Protein AF-X0SSR4-F1 (afdb_monomer)

Nearest PDB structures (foldseek):
  7zhm-assembly2_D  TM=4.277E-01  e=1.498E-01  Salmonella enterica subsp. enterica serovar Typhimurium
  8qs0-assembly2_CCC  TM=2.033E-01  e=1.974E-01  Lemna aequinoctialis
  8qrt-assembly2_DDD  TM=1.942E-01  e=5.631E-01  Lemna aequinoctialis
  8qs0-assembly2_DDD  TM=2.093E-01  e=1.219E+00  Lemna aequinoctialis

Mean predicted aligned error: 10.84 Å

Organism: NCBI:txid412755

Foldseek 3Di:
DWPLVLVVLLVVFPVNVVVCVVQVVKFWQKKKWKDFPPDDPTWIKTKIWRQVQQDDPDPPPPPPDDPPDDDDDDDDDDDDDDDDDDDDPPPPPPPVPPPPPPQRRGTWMWMFISPPRTDIDTDDDPDSDDGDHDDSDFGDDPVLVVVQVVVVCVVVVHPWAWRMKMWMFHADPNFTKTFIWTQTPPQKIWTWIAGRVVRHTPDIDIDHPVVVVVVVPPPPDDD

Radius of gyration: 29.35 Å; Cα contacts (8 Å, |Δi|>4): 327; chains: 1; bounding box: 80×71×47 Å

Structure (mmCIF, N/CA/C/O backbone):
data_AF-X0SSR4-F1
#
_entry.id   AF-X0SSR4-F1
#
loop_
_atom_site.group_PDB
_atom_site.id
_atom_site.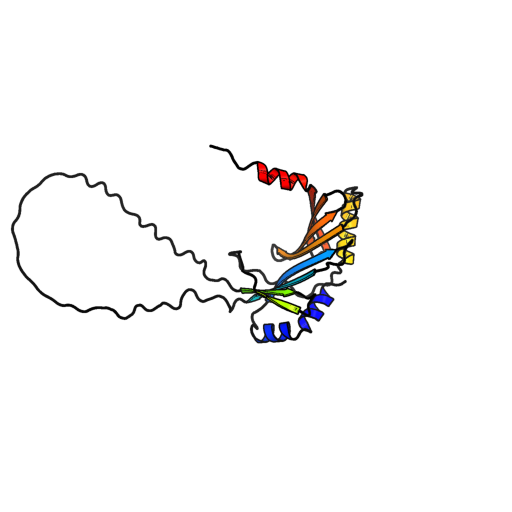type_symbol
_atom_site.label_atom_id
_atom_site.label_alt_id
_atom_site.label_comp_id
_atom_site.label_asym_id
_atom_site.label_entity_id
_atom_site.label_seq_id
_atom_site.pdbx_PDB_ins_code
_atom_site.Cartn_x
_atom_site.Cartn_y
_atom_site.Cartn_z
_atom_site.occupancy
_atom_site.B_iso_or_equiv
_atom_site.auth_seq_id
_atom_site.auth_comp_id
_atom_site.auth_asym_id
_atom_site.auth_atom_id
_atom_site.pdbx_PDB_model_num
ATOM 1 N N . MET A 1 1 ? -10.612 -9.485 -3.017 1.00 85.62 1 MET A N 1
ATOM 2 C CA . MET A 1 1 ? -9.784 -9.397 -4.226 1.00 85.62 1 MET A CA 1
ATOM 3 C C . MET A 1 1 ? -8.335 -9.565 -3.797 1.00 85.62 1 MET A C 1
ATOM 5 O O . MET A 1 1 ? -7.956 -9.024 -2.765 1.00 85.62 1 MET A O 1
ATOM 9 N N . ASN A 1 2 ? -7.546 -10.332 -4.550 1.00 91.81 2 ASN A N 1
ATOM 10 C CA . ASN A 1 2 ? -6.142 -10.620 -4.229 1.00 91.81 2 ASN A CA 1
ATOM 11 C C . ASN A 1 2 ? -5.218 -9.565 -4.870 1.00 91.81 2 ASN A C 1
ATOM 13 O O . ASN A 1 2 ? -5.493 -9.118 -5.984 1.00 91.81 2 ASN A O 1
ATOM 17 N N . LEU A 1 3 ? -4.139 -9.170 -4.188 1.00 92.12 3 LEU A N 1
ATOM 18 C CA . LEU A 1 3 ? -3.114 -8.265 -4.720 1.00 92.12 3 LEU A CA 1
ATOM 19 C C . LEU A 1 3 ? -2.482 -8.791 -6.024 1.00 92.12 3 LEU A C 1
ATOM 21 O O . LEU A 1 3 ? -2.284 -8.025 -6.969 1.00 92.12 3 LEU A O 1
ATOM 25 N N . GLN A 1 4 ? -2.262 -10.104 -6.110 1.00 93.25 4 GLN A N 1
ATOM 26 C CA . GLN A 1 4 ? -1.709 -10.789 -7.279 1.00 93.25 4 GLN A CA 1
ATOM 27 C C . GLN A 1 4 ? -2.510 -10.507 -8.560 1.00 93.25 4 GLN A C 1
ATOM 29 O O . GLN A 1 4 ? -1.937 -10.238 -9.614 1.00 93.25 4 GLN A O 1
ATOM 34 N N . PHE A 1 5 ? -3.842 -10.471 -8.461 1.00 94.12 5 PHE A N 1
ATOM 35 C CA . PHE A 1 5 ? -4.722 -10.175 -9.595 1.00 94.12 5 PHE A CA 1
ATOM 36 C C . PHE A 1 5 ? -4.451 -8.786 -10.198 1.00 94.12 5 PHE A C 1
ATOM 38 O O . PHE A 1 5 ? -4.501 -8.600 -11.415 1.00 94.12 5 PHE A O 1
ATOM 45 N N . TYR A 1 6 ? -4.144 -7.794 -9.360 1.00 94.75 6 TYR A N 1
ATOM 46 C CA . TYR A 1 6 ? -3.859 -6.438 -9.824 1.00 94.75 6 TYR A CA 1
ATOM 47 C C . TYR A 1 6 ? -2.492 -6.330 -10.496 1.00 94.75 6 TYR A C 1
ATOM 49 O O . TYR A 1 6 ? -2.374 -5.643 -11.511 1.00 94.75 6 TYR A O 1
ATOM 57 N N . LEU A 1 7 ? -1.490 -7.047 -9.982 1.00 94.62 7 LEU A N 1
ATOM 58 C CA . LEU A 1 7 ? -0.182 -7.155 -10.628 1.00 94.62 7 LEU A CA 1
ATOM 59 C C . LEU A 1 7 ? -0.308 -7.833 -11.997 1.00 94.62 7 LEU A C 1
ATOM 61 O O . LEU A 1 7 ? 0.228 -7.334 -12.982 1.00 94.62 7 LEU A O 1
ATOM 65 N N . GLU A 1 8 ? -1.087 -8.908 -12.106 1.00 94.88 8 GLU A N 1
ATOM 66 C CA . GLU A 1 8 ? -1.360 -9.560 -13.392 1.00 94.88 8 GLU A CA 1
ATOM 67 C C . GLU A 1 8 ? -2.053 -8.615 -14.379 1.00 94.88 8 GLU A C 1
ATOM 69 O O . GLU A 1 8 ? -1.639 -8.513 -15.537 1.00 94.88 8 GLU A O 1
ATOM 74 N N . LYS A 1 9 ? -3.057 -7.856 -13.919 1.00 95.44 9 LYS A N 1
ATOM 75 C CA . LYS A 1 9 ? -3.734 -6.836 -14.733 1.00 95.44 9 LYS A CA 1
ATOM 76 C C . LYS A 1 9 ? -2.762 -5.750 -15.213 1.00 95.44 9 LYS A C 1
ATOM 78 O O . LYS A 1 9 ? -2.824 -5.351 -16.377 1.00 95.44 9 LYS A O 1
ATOM 83 N N . LEU A 1 10 ? -1.857 -5.296 -14.343 1.00 96.38 10 LEU A N 1
ATOM 84 C CA . LEU A 1 10 ? -0.803 -4.336 -14.672 1.00 96.38 10 LEU A CA 1
ATOM 85 C C . LEU A 1 10 ? 0.132 -4.900 -15.752 1.00 96.38 10 LEU A C 1
ATOM 87 O O . LEU A 1 10 ? 0.301 -4.278 -16.803 1.00 96.38 10 LEU A O 1
ATOM 91 N N . HIS A 1 11 ? 0.662 -6.108 -15.540 1.00 96.00 11 HIS A N 1
ATOM 92 C CA . HIS A 1 11 ? 1.556 -6.803 -16.471 1.00 96.00 11 HIS A CA 1
ATOM 93 C C . HIS A 1 11 ? 0.902 -7.126 -17.819 1.00 96.00 11 HIS A C 1
ATOM 95 O O . HIS A 1 11 ? 1.588 -7.168 -18.841 1.00 96.00 11 HIS A O 1
ATOM 101 N N . ALA A 1 12 ? -0.414 -7.338 -17.851 1.00 97.12 12 ALA A N 1
ATOM 102 C CA . ALA A 1 12 ? -1.153 -7.571 -19.084 1.00 97.12 12 ALA A CA 1
ATOM 103 C C . ALA A 1 12 ? -1.268 -6.308 -19.956 1.00 97.12 12 ALA A C 1
ATOM 105 O O . ALA A 1 12 ? -1.346 -6.431 -21.184 1.00 97.12 12 ALA A O 1
ATOM 106 N N . SER A 1 13 ? -1.242 -5.116 -19.350 1.00 97.50 13 SER A N 1
ATOM 107 C CA . SER A 1 13 ? -1.465 -3.847 -20.046 1.00 97.50 13 SER A CA 1
ATOM 108 C C . SER A 1 13 ? -0.340 -3.483 -21.026 1.00 97.50 13 SER A C 1
ATOM 110 O O . SER A 1 13 ? 0.847 -3.676 -20.758 1.00 97.50 13 SER A O 1
ATOM 112 N N . GLU A 1 14 ? -0.707 -2.923 -22.180 1.00 97.12 14 GLU A N 1
ATOM 113 C CA . GLU A 1 14 ? 0.261 -2.482 -23.195 1.00 97.12 14 GLU A CA 1
ATOM 114 C C . GLU A 1 14 ? 1.103 -1.297 -22.710 1.00 97.12 14 GLU A C 1
ATOM 116 O O . GLU A 1 14 ? 2.316 -1.278 -22.917 1.00 97.12 14 GLU A O 1
ATOM 121 N N . ASN A 1 15 ? 0.485 -0.351 -21.993 1.00 97.06 15 ASN A N 1
ATOM 122 C CA . ASN A 1 15 ? 1.171 0.809 -21.419 1.00 97.06 15 ASN A CA 1
ATOM 123 C C . ASN A 1 15 ? 2.324 0.393 -20.503 1.00 97.06 15 ASN A C 1
ATOM 125 O O . ASN A 1 15 ? 3.423 0.941 -20.602 1.00 97.06 15 ASN A O 1
ATOM 129 N N . PHE A 1 16 ? 2.090 -0.590 -19.631 1.00 97.62 16 PHE A N 1
ATOM 130 C CA . PHE A 1 16 ? 3.115 -1.076 -18.718 1.00 97.62 16 PHE A CA 1
ATOM 131 C C . PHE A 1 16 ? 4.196 -1.890 -19.438 1.00 97.62 16 PHE A C 1
ATOM 133 O O . PHE A 1 16 ? 5.383 -1.696 -19.182 1.00 97.62 16 PHE A O 1
ATOM 140 N N . LYS A 1 17 ? 3.819 -2.747 -20.396 1.00 98.06 17 LYS A N 1
ATOM 141 C CA . LYS A 1 17 ? 4.786 -3.487 -21.229 1.00 98.06 17 LYS A CA 1
ATOM 142 C C . LYS A 1 17 ? 5.740 -2.545 -21.966 1.00 98.06 17 LYS A C 1
ATOM 144 O O . LYS A 1 17 ? 6.949 -2.773 -21.957 1.00 98.06 17 LYS A O 1
ATOM 149 N N . ASN A 1 18 ? 5.208 -1.482 -22.568 1.00 97.88 18 ASN A N 1
ATOM 150 C CA . ASN A 1 18 ? 6.013 -0.462 -23.241 1.00 97.88 18 ASN A CA 1
ATOM 151 C C . ASN A 1 18 ? 6.918 0.270 -22.245 1.00 97.88 18 ASN A C 1
ATOM 153 O O . ASN A 1 18 ? 8.108 0.417 -22.502 1.00 97.88 18 ASN A O 1
ATOM 157 N N . PHE A 1 19 ? 6.388 0.636 -21.075 1.00 97.69 19 PHE A N 1
ATOM 158 C CA . PHE A 1 19 ? 7.163 1.289 -20.022 1.00 97.69 19 PHE A CA 1
ATOM 159 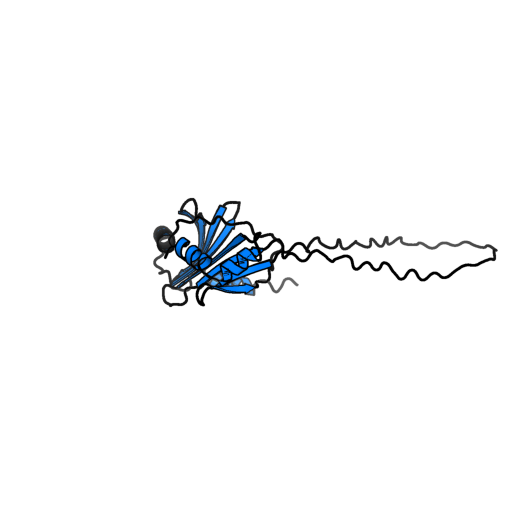C C . PHE A 1 19 ? 8.360 0.456 -19.544 1.00 97.69 19 PHE A C 1
ATOM 161 O O . PHE A 1 19 ? 9.465 0.988 -19.484 1.00 97.69 19 PHE A O 1
ATOM 168 N N . ILE A 1 20 ? 8.172 -0.835 -19.249 1.00 97.88 20 ILE A N 1
ATOM 169 C CA . ILE A 1 20 ? 9.265 -1.722 -18.813 1.00 97.88 20 ILE A CA 1
ATOM 170 C C . ILE A 1 20 ? 10.278 -1.962 -19.939 1.00 97.88 20 ILE A C 1
ATOM 172 O O . ILE A 1 20 ? 11.474 -2.061 -19.682 1.00 97.88 20 ILE A O 1
ATOM 176 N N . LYS A 1 21 ? 9.830 -2.015 -21.200 1.00 98.12 21 LYS A N 1
ATOM 177 C CA . LYS A 1 21 ? 10.732 -2.104 -22.358 1.00 98.12 21 LYS A CA 1
ATOM 178 C C . LYS A 1 21 ? 11.605 -0.852 -22.505 1.00 98.12 21 LYS A C 1
ATOM 180 O O . LYS A 1 21 ? 12.769 -0.971 -22.875 1.00 98.12 21 LYS A O 1
ATOM 185 N N . GLU A 1 22 ? 11.040 0.325 -22.245 1.00 97.81 22 GLU A N 1
ATOM 186 C CA . GLU A 1 22 ? 11.749 1.612 -22.276 1.00 97.81 22 GLU A CA 1
ATOM 187 C C . GLU A 1 22 ? 12.663 1.812 -21.058 1.00 97.81 22 GLU A C 1
ATOM 189 O O . GLU A 1 22 ? 13.707 2.444 -21.184 1.00 97.81 22 GLU A O 1
ATOM 194 N N . ASN A 1 23 ? 12.291 1.263 -19.899 1.00 97.31 23 ASN A N 1
ATOM 195 C CA . ASN A 1 23 ? 12.965 1.471 -18.616 1.00 97.31 23 ASN A CA 1
ATOM 196 C C . ASN A 1 23 ? 13.245 0.110 -17.946 1.00 97.31 23 ASN A C 1
ATOM 198 O O . ASN A 1 23 ? 12.560 -0.262 -16.991 1.00 97.31 23 ASN A O 1
ATOM 202 N N . PRO A 1 24 ? 14.217 -0.676 -18.446 1.00 97.31 24 PRO A N 1
ATOM 203 C CA . PRO A 1 24 ? 14.469 -2.035 -17.957 1.00 97.31 24 PRO A CA 1
ATOM 204 C C . PRO A 1 24 ? 15.024 -2.085 -16.526 1.00 97.31 24 PRO A C 1
ATOM 206 O O . PRO A 1 24 ? 14.991 -3.137 -15.892 1.00 97.31 24 PRO A O 1
ATOM 209 N N . ASP A 1 25 ? 15.544 -0.968 -16.019 1.00 96.50 25 ASP A N 1
ATOM 210 C CA . ASP A 1 25 ? 16.009 -0.803 -14.642 1.00 96.50 25 ASP A CA 1
ATOM 211 C C . ASP A 1 25 ? 14.898 -0.351 -13.677 1.00 96.50 25 ASP A C 1
ATOM 213 O O . ASP A 1 25 ? 15.149 -0.220 -12.477 1.00 96.50 25 ASP A O 1
ATOM 217 N N . ALA A 1 26 ? 13.676 -0.135 -14.178 1.00 97.25 26 ALA A N 1
ATOM 218 C CA . ALA A 1 26 ? 12.534 0.227 -13.355 1.00 97.25 26 ALA A CA 1
ATOM 219 C C . ALA A 1 26 ? 12.152 -0.902 -12.389 1.00 97.25 26 ALA A C 1
ATOM 221 O O . ALA A 1 26 ? 12.141 -2.084 -12.749 1.00 97.25 26 ALA A O 1
ATOM 222 N N . TYR A 1 27 ? 11.765 -0.546 -11.165 1.00 97.06 27 TYR A N 1
ATOM 223 C CA . TYR A 1 27 ? 11.276 -1.514 -10.185 1.00 97.06 27 TYR A CA 1
ATOM 224 C C . TYR A 1 27 ? 10.107 -0.976 -9.365 1.00 97.06 27 TYR A C 1
ATOM 226 O O . TYR A 1 27 ? 9.995 0.226 -9.132 1.00 97.06 27 TYR A O 1
ATOM 234 N N . LEU A 1 28 ? 9.240 -1.893 -8.924 1.00 97.44 28 LEU A N 1
ATOM 235 C CA . LEU A 1 28 ? 8.121 -1.585 -8.039 1.00 97.44 28 LEU A CA 1
ATOM 236 C C . LEU A 1 28 ? 8.665 -1.119 -6.685 1.00 97.44 28 LEU A C 1
ATOM 238 O O . LEU A 1 28 ? 9.415 -1.852 -6.035 1.00 97.44 28 LEU A O 1
ATOM 242 N N . CYS A 1 29 ? 8.295 0.089 -6.276 1.00 96.44 29 CYS A N 1
ATOM 243 C CA . CYS A 1 29 ? 8.751 0.685 -5.022 1.00 96.44 29 CYS A CA 1
ATOM 244 C C . CYS A 1 29 ? 7.616 1.016 -4.055 1.00 96.44 29 CYS A C 1
ATOM 246 O O . CYS A 1 29 ? 7.876 1.274 -2.884 1.00 96.44 29 CYS A O 1
ATOM 248 N N . SER A 1 30 ? 6.370 1.043 -4.530 1.00 96.56 30 SER A N 1
ATOM 249 C CA . SER A 1 30 ? 5.212 1.400 -3.718 1.00 96.56 30 SER A CA 1
ATOM 250 C C . SER A 1 30 ? 3.917 0.912 -4.372 1.00 96.56 30 SER A C 1
ATOM 252 O O . SER A 1 30 ? 3.835 0.746 -5.591 1.00 96.56 30 SER A O 1
ATOM 254 N N . GLY A 1 31 ? 2.891 0.669 -3.561 1.00 96.81 31 GLY A N 1
ATOM 255 C CA . GLY A 1 31 ? 1.522 0.472 -4.031 1.00 96.81 31 GLY A CA 1
ATOM 256 C C . GLY A 1 31 ? 0.532 1.188 -3.123 1.00 96.81 31 GLY A C 1
ATOM 257 O O . GLY A 1 31 ? 0.750 1.275 -1.917 1.00 96.81 31 GLY A O 1
ATOM 258 N N . PHE A 1 32 ? -0.567 1.692 -3.674 1.00 97.31 32 PHE A N 1
ATOM 259 C CA . PHE A 1 32 ? -1.617 2.364 -2.914 1.00 97.31 32 PHE A CA 1
ATOM 260 C C . PHE A 1 32 ? -2.991 1.815 -3.280 1.00 97.31 32 PHE A C 1
ATOM 262 O O . PHE A 1 32 ? -3.352 1.726 -4.454 1.00 97.31 32 PHE A O 1
ATOM 269 N N . PHE A 1 33 ? -3.774 1.469 -2.263 1.00 97.25 33 PHE A N 1
ATOM 270 C CA . PHE A 1 33 ? -5.072 0.828 -2.410 1.00 97.25 33 PHE A CA 1
ATOM 271 C C . PHE A 1 33 ? -6.113 1.568 -1.581 1.00 97.25 33 PHE A C 1
ATOM 273 O O . PHE A 1 33 ? -5.931 1.796 -0.387 1.00 97.25 33 PHE A O 1
ATOM 280 N N . VAL A 1 34 ? -7.232 1.905 -2.209 1.00 97.44 34 VAL A N 1
ATOM 281 C CA . VAL A 1 34 ? -8.432 2.403 -1.539 1.00 97.44 34 VAL A CA 1
ATOM 282 C C . VAL A 1 34 ? -9.499 1.335 -1.667 1.00 97.44 34 VAL A C 1
ATOM 284 O O . VAL A 1 34 ? -9.873 0.965 -2.779 1.00 97.44 34 VAL A O 1
ATOM 287 N N . ILE A 1 35 ? -9.980 0.856 -0.526 1.00 96.75 35 ILE A N 1
ATOM 288 C CA . ILE A 1 35 ? -11.068 -0.111 -0.418 1.00 96.75 35 ILE A CA 1
ATOM 289 C C . ILE A 1 35 ? -12.224 0.610 0.266 1.00 96.75 35 ILE A C 1
ATOM 291 O O . ILE A 1 35 ? -12.178 0.895 1.465 1.00 96.75 35 ILE A O 1
ATOM 295 N N . ASP A 1 36 ? -13.243 0.950 -0.510 1.00 96.81 36 ASP A N 1
ATOM 296 C CA . ASP A 1 36 ? -14.454 1.597 -0.027 1.00 96.81 36 ASP A CA 1
ATOM 297 C C . ASP A 1 36 ? -15.528 0.538 0.252 1.00 96.81 36 ASP A C 1
ATOM 299 O O . ASP A 1 36 ? -15.890 -0.233 -0.639 1.00 96.81 36 ASP A O 1
ATOM 303 N N . LYS A 1 37 ? -16.013 0.461 1.497 1.00 95.44 37 LYS A N 1
ATOM 304 C CA . LYS A 1 37 ? -17.040 -0.515 1.899 1.00 95.44 37 LYS A CA 1
ATOM 305 C C . LYS A 1 37 ? -18.454 0.024 1.715 1.00 95.44 37 LYS A C 1
ATOM 307 O O . LYS A 1 37 ? -19.386 -0.767 1.590 1.00 95.44 37 LYS A O 1
ATOM 312 N N . GLU A 1 38 ? -18.619 1.343 1.717 1.00 93.62 38 GLU A N 1
ATOM 313 C CA . GLU A 1 38 ? -19.923 2.002 1.578 1.00 93.62 38 GLU A CA 1
ATOM 314 C C . GLU A 1 38 ? -20.137 2.554 0.158 1.00 93.62 38 GLU A C 1
ATOM 316 O O . GLU A 1 38 ? -21.274 2.653 -0.306 1.00 93.62 38 GLU A O 1
ATOM 321 N N . GLY A 1 39 ? -19.050 2.890 -0.541 1.00 93.69 39 GLY A N 1
ATOM 322 C CA . GLY A 1 39 ? -19.049 3.433 -1.897 1.00 93.69 39 GLY A CA 1
ATOM 323 C C . GLY A 1 39 ? -18.640 2.438 -2.988 1.00 93.69 39 GLY A C 1
ATOM 324 O O . GLY A 1 39 ? -18.633 1.222 -2.812 1.00 93.69 39 GLY A O 1
ATOM 325 N N . LYS A 1 40 ? -18.305 2.985 -4.163 1.00 92.00 40 LYS A N 1
ATOM 326 C CA . LYS A 1 40 ? -17.768 2.240 -5.319 1.00 92.00 40 LYS A CA 1
ATOM 327 C C . LYS A 1 40 ? -16.403 2.769 -5.775 1.00 92.00 40 LYS A C 1
ATOM 329 O O . LYS A 1 40 ? -15.925 2.399 -6.843 1.00 92.00 40 LYS A O 1
ATOM 334 N N . ASP A 1 41 ? -15.768 3.598 -4.951 1.00 94.25 41 ASP A N 1
ATOM 335 C CA . ASP A 1 41 ? -14.563 4.353 -5.299 1.00 94.25 41 ASP A CA 1
ATOM 336 C C . ASP A 1 41 ? -13.288 3.588 -4.923 1.00 94.25 41 ASP A C 1
ATOM 338 O O . ASP A 1 41 ? -12.390 4.118 -4.261 1.00 94.25 41 ASP A O 1
ATOM 342 N N . ASN A 1 42 ? -13.219 2.317 -5.323 1.00 95.38 42 ASN A N 1
ATOM 343 C CA . ASN A 1 42 ? -12.017 1.517 -5.126 1.00 95.38 42 ASN A CA 1
ATOM 344 C C . ASN A 1 42 ? -10.919 2.017 -6.059 1.00 95.38 42 ASN A C 1
ATOM 346 O O . ASN A 1 42 ? -11.150 2.131 -7.263 1.00 95.38 42 ASN A O 1
ATOM 350 N N . LYS A 1 43 ? -9.729 2.266 -5.509 1.00 96.31 43 LYS A N 1
ATOM 351 C CA . LYS A 1 43 ? -8.572 2.726 -6.285 1.00 96.31 43 LYS A CA 1
ATOM 352 C C . LYS A 1 43 ? -7.346 1.852 -6.069 1.00 96.31 43 LYS A C 1
ATOM 354 O O . LYS A 1 43 ? -7.171 1.335 -4.967 1.00 96.31 43 LYS A O 1
ATOM 359 N N . GLN A 1 44 ? -6.538 1.643 -7.101 1.00 96.88 44 GLN A N 1
ATOM 360 C CA . GLN A 1 44 ? -5.315 0.843 -7.076 1.00 96.88 44 GLN A CA 1
ATOM 361 C C . GLN A 1 44 ? -4.242 1.505 -7.935 1.00 96.88 44 GLN A C 1
ATOM 363 O O . GLN A 1 44 ? -4.376 1.611 -9.157 1.00 96.88 44 GLN A O 1
ATOM 368 N N . HIS A 1 45 ? -3.179 1.945 -7.277 1.00 97.38 45 HIS A N 1
ATOM 369 C CA . HIS A 1 45 ? -2.037 2.588 -7.900 1.00 97.38 45 HIS A CA 1
ATOM 370 C C . HIS A 1 45 ? -0.774 1.773 -7.601 1.00 97.38 45 HIS A C 1
ATOM 372 O O . HIS A 1 45 ? -0.594 1.305 -6.476 1.00 97.38 45 HIS A O 1
ATOM 378 N N . PHE A 1 46 ? 0.102 1.622 -8.590 1.00 97.56 46 PHE A N 1
ATOM 379 C CA . PHE A 1 46 ? 1.428 1.026 -8.413 1.00 97.56 46 PHE A CA 1
ATOM 380 C C . PHE A 1 46 ? 2.500 2.004 -8.860 1.00 97.56 46 PHE A C 1
ATOM 382 O O . PHE A 1 46 ? 2.447 2.493 -9.989 1.00 97.56 46 PHE A O 1
ATOM 389 N N . ASP A 1 47 ? 3.482 2.241 -8.000 1.00 97.56 47 ASP A N 1
ATOM 390 C CA . ASP A 1 47 ? 4.543 3.204 -8.243 1.00 97.56 47 ASP A CA 1
ATOM 391 C C . ASP A 1 47 ? 5.853 2.485 -8.566 1.00 97.56 47 ASP A C 1
ATOM 393 O O . ASP A 1 47 ? 6.283 1.558 -7.871 1.00 97.56 47 ASP A O 1
ATOM 397 N N . PHE A 1 48 ? 6.491 2.931 -9.642 1.00 97.38 48 PHE A N 1
ATOM 398 C CA . PHE A 1 48 ? 7.748 2.404 -10.144 1.00 97.38 48 PHE A CA 1
ATOM 399 C C . PHE A 1 48 ? 8.812 3.483 -10.101 1.00 97.38 48 PHE A C 1
ATOM 401 O O . PHE A 1 48 ? 8.632 4.573 -10.647 1.00 97.38 48 PHE A O 1
ATOM 408 N N . TRP A 1 49 ? 9.943 3.150 -9.494 1.00 96.31 49 TRP A N 1
ATOM 409 C CA . TRP A 1 49 ? 11.132 3.985 -9.510 1.00 96.31 49 TRP A CA 1
ATOM 410 C C . TRP A 1 49 ? 11.988 3.653 -10.727 1.00 96.31 49 TRP A C 1
ATOM 412 O O . TRP A 1 49 ? 12.236 2.478 -11.000 1.00 96.31 49 TRP A O 1
ATOM 422 N N . VAL A 1 50 ? 12.461 4.682 -11.431 1.00 96.19 50 VAL A N 1
ATOM 423 C CA . VAL A 1 50 ? 13.381 4.559 -12.568 1.00 96.19 50 VAL A CA 1
ATOM 424 C C . VAL A 1 50 ? 14.697 5.267 -12.232 1.00 96.19 50 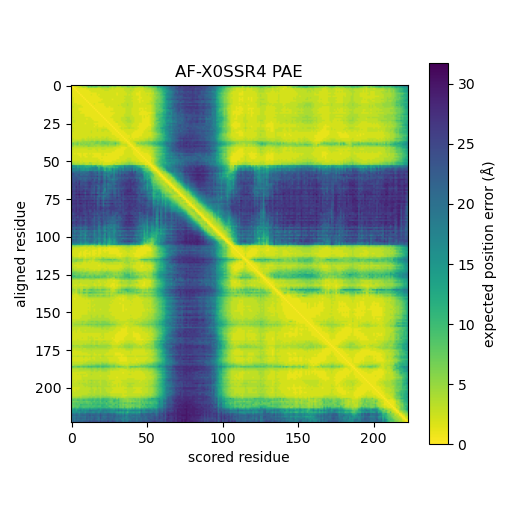VAL A C 1
ATOM 426 O O . VAL A 1 50 ? 14.772 6.498 -12.344 1.00 96.19 50 VAL A O 1
ATOM 429 N N . PRO A 1 51 ? 15.738 4.517 -11.819 1.00 93.81 51 PRO A N 1
ATOM 430 C CA . PRO A 1 51 ? 17.045 5.079 -11.486 1.00 93.81 51 PRO A CA 1
ATOM 431 C C . PRO A 1 51 ? 17.699 5.831 -12.650 1.00 93.81 51 PRO A C 1
ATOM 433 O O . PRO A 1 51 ? 18.242 6.915 -12.450 1.00 93.81 51 PRO A O 1
ATOM 436 N N . SER A 1 52 ? 17.626 5.287 -13.868 1.00 91.94 52 SER A N 1
ATOM 437 C CA . SER A 1 52 ? 18.290 5.819 -15.067 1.00 91.94 52 SER A CA 1
ATOM 438 C C . SER A 1 52 ? 17.793 7.192 -15.516 1.00 91.94 52 SER A C 1
ATOM 440 O O . SER A 1 52 ? 18.531 7.925 -16.172 1.00 91.94 52 SER A O 1
ATOM 442 N N . LEU A 1 53 ? 16.570 7.570 -15.139 1.00 90.00 53 LEU A N 1
ATOM 443 C CA . LEU A 1 53 ? 15.997 8.880 -15.450 1.00 90.00 53 LEU A CA 1
ATOM 444 C C . LEU A 1 53 ? 16.417 9.971 -14.462 1.00 90.00 53 LEU A C 1
ATOM 446 O O . LEU A 1 53 ? 15.892 11.087 -14.531 1.00 90.00 53 LEU A O 1
ATOM 450 N N . SER A 1 54 ? 17.373 9.681 -13.573 1.00 80.94 54 SER A N 1
ATOM 451 C CA . SER A 1 54 ? 18.048 10.729 -12.823 1.00 80.94 54 SER A CA 1
ATOM 452 C C . SER A 1 54 ? 18.784 11.633 -13.801 1.00 80.94 54 SER A C 1
ATOM 454 O O . SER A 1 54 ? 19.703 11.183 -14.490 1.00 80.94 54 SER A O 1
ATOM 456 N N . ASN A 1 55 ? 18.381 12.902 -13.875 1.00 64.88 55 ASN A N 1
ATOM 457 C CA . ASN A 1 55 ? 19.144 13.886 -14.630 1.00 64.88 55 ASN A CA 1
ATOM 458 C C . ASN A 1 55 ? 20.587 13.846 -14.103 1.00 64.88 55 ASN A C 1
ATOM 460 O O . ASN A 1 55 ? 20.768 13.994 -12.892 1.00 64.88 55 ASN A O 1
ATOM 464 N N . PRO A 1 56 ? 21.609 13.623 -14.951 1.00 56.59 56 PRO A N 1
ATOM 465 C CA . PRO A 1 56 ? 22.973 13.784 -14.490 1.00 56.59 56 PRO A CA 1
ATOM 466 C C . PRO A 1 56 ? 23.113 15.225 -13.978 1.00 56.59 56 PRO A C 1
ATOM 468 O O . PRO A 1 56 ? 22.654 16.141 -14.673 1.00 56.59 56 PRO A O 1
ATOM 471 N N . PRO A 1 57 ? 23.702 15.440 -12.786 1.00 52.50 57 PRO A N 1
ATOM 472 C CA . PRO A 1 57 ? 23.979 16.778 -12.283 1.00 52.50 57 PRO A CA 1
ATOM 473 C C . PRO A 1 57 ? 24.829 17.471 -13.334 1.00 52.50 57 PRO A C 1
ATOM 475 O O . PRO A 1 57 ? 25.955 17.044 -13.561 1.00 52.50 57 PRO A O 1
ATOM 478 N N . ASN A 1 58 ? 24.231 18.428 -14.045 1.00 53.84 58 ASN A N 1
ATOM 479 C CA . ASN A 1 58 ? 24.804 19.229 -15.120 1.00 53.84 58 ASN A CA 1
ATOM 480 C C . ASN A 1 58 ? 26.007 18.593 -15.836 1.00 53.84 58 ASN A C 1
ATOM 482 O O . ASN A 1 58 ? 27.141 18.656 -15.356 1.00 53.84 58 ASN A O 1
ATOM 486 N N . SER A 1 59 ? 25.790 18.134 -17.075 1.00 48.53 59 SER A N 1
ATOM 487 C CA . SER A 1 59 ? 26.802 18.298 -18.121 1.00 48.53 59 SER A CA 1
ATOM 488 C C . SER A 1 59 ? 27.474 19.645 -17.886 1.00 48.53 59 SER A C 1
ATOM 490 O O . SER A 1 59 ? 26.811 20.681 -18.000 1.00 48.53 59 SER A O 1
ATOM 492 N N . VAL A 1 60 ? 28.727 19.615 -17.433 1.00 53.00 60 VAL A N 1
ATOM 493 C CA . VAL A 1 60 ? 29.524 20.807 -17.193 1.00 53.00 60 VAL A CA 1
ATOM 494 C C . VAL A 1 60 ? 29.353 21.634 -18.453 1.00 53.00 60 VAL A C 1
ATOM 496 O O . VAL A 1 60 ? 29.786 21.219 -19.528 1.00 53.00 60 VAL A O 1
ATOM 499 N N . ILE A 1 61 ? 28.639 22.758 -18.349 1.00 54.78 61 ILE A N 1
ATOM 500 C CA . ILE A 1 61 ? 28.735 23.808 -19.347 1.00 54.78 61 ILE A CA 1
ATOM 501 C C . ILE A 1 61 ? 30.195 24.202 -19.236 1.00 54.78 61 ILE A C 1
ATOM 503 O O . ILE A 1 61 ? 30.578 24.976 -18.356 1.00 54.78 61 ILE A O 1
ATOM 507 N N . GLU A 1 62 ? 31.029 23.568 -20.053 1.00 49.62 62 GLU A N 1
ATOM 508 C CA . GLU A 1 62 ? 32.393 23.970 -20.267 1.00 49.62 62 GLU A CA 1
ATOM 509 C C . GLU A 1 62 ? 32.303 25.414 -20.756 1.00 49.62 62 GLU A C 1
ATOM 511 O O . GLU A 1 62 ? 32.126 25.707 -21.935 1.00 49.62 62 GLU A O 1
ATOM 516 N N . LYS A 1 63 ? 32.426 26.360 -19.825 1.00 53.56 63 LYS A N 1
ATOM 517 C CA . LYS A 1 63 ? 32.820 27.735 -20.119 1.00 53.56 63 LYS A CA 1
ATOM 518 C C . LYS A 1 63 ? 34.302 27.728 -20.521 1.00 53.56 63 LYS A C 1
ATOM 520 O O . LYS A 1 63 ? 35.103 28.477 -19.970 1.00 53.56 63 LYS A O 1
ATOM 525 N N . SER A 1 64 ? 34.684 26.859 -21.456 1.00 57.31 64 SER A N 1
ATOM 526 C CA . SER A 1 64 ? 36.045 26.669 -21.949 1.00 57.31 64 SER A CA 1
ATOM 527 C C . SER A 1 64 ? 36.321 27.512 -23.195 1.00 57.31 64 SER A C 1
ATOM 529 O O . SER A 1 64 ? 37.088 27.105 -24.050 1.00 57.31 64 SER A O 1
ATOM 531 N N . SER A 1 65 ? 35.784 28.731 -23.310 1.00 53.91 65 SER A N 1
ATOM 532 C CA . SER A 1 65 ? 36.358 29.714 -24.243 1.00 53.91 65 SER A CA 1
ATOM 533 C C . SER A 1 65 ? 35.848 31.130 -23.991 1.00 53.91 65 SER A C 1
ATOM 535 O O . SER A 1 65 ? 34.896 31.566 -24.623 1.00 53.91 65 SER A O 1
ATOM 537 N N . LEU A 1 66 ? 36.501 31.867 -23.093 1.00 51.56 66 LEU A N 1
ATOM 538 C CA . LEU A 1 66 ? 36.669 33.326 -23.205 1.00 51.56 66 LEU A CA 1
ATOM 539 C C . LEU A 1 66 ? 37.854 33.760 -22.325 1.00 51.56 66 LEU A C 1
ATOM 541 O O . LEU A 1 66 ? 37.765 34.642 -21.477 1.00 51.56 66 LEU A O 1
ATOM 545 N N . ILE A 1 67 ? 39.010 33.127 -22.550 1.00 54.25 67 ILE A N 1
ATOM 546 C CA . ILE A 1 67 ? 40.298 33.741 -22.213 1.00 54.25 67 ILE A CA 1
ATOM 547 C C . ILE A 1 67 ? 40.551 34.797 -23.291 1.00 54.25 67 ILE A C 1
ATOM 549 O O . ILE A 1 67 ? 41.143 34.528 -24.338 1.00 54.25 67 ILE A O 1
ATOM 553 N N . SER A 1 68 ? 40.053 36.005 -23.040 1.00 55.97 68 SER A N 1
ATOM 554 C CA . SER A 1 68 ? 40.497 37.209 -23.734 1.00 55.97 68 SER A CA 1
ATOM 555 C C . SER A 1 68 ? 41.951 37.474 -23.342 1.00 55.97 68 SER A C 1
ATOM 557 O O . SER A 1 68 ? 42.248 37.949 -22.247 1.00 55.97 68 SER A O 1
ATOM 559 N N . LYS A 1 69 ? 42.863 37.146 -24.255 1.00 60.03 69 LYS A N 1
ATOM 560 C CA . LYS A 1 69 ? 44.257 37.591 -24.243 1.00 60.03 69 LYS A CA 1
ATOM 561 C C . LYS A 1 69 ? 44.288 39.115 -24.426 1.00 60.03 69 LYS A C 1
ATOM 563 O O . LYS A 1 69 ? 43.837 39.579 -25.459 1.00 60.03 69 LYS A O 1
ATOM 568 N N . ASN A 1 70 ? 44.857 39.852 -23.473 1.00 50.94 70 ASN A N 1
ATOM 569 C CA . ASN A 1 70 ? 45.486 41.171 -23.667 1.00 50.94 70 ASN A CA 1
ATOM 570 C C . ASN A 1 70 ? 46.515 41.336 -22.528 1.00 50.94 70 ASN A C 1
ATOM 572 O O . ASN A 1 70 ? 46.142 41.417 -21.365 1.00 50.94 70 ASN A O 1
ATOM 576 N N . SER A 1 71 ? 47.795 41.007 -22.731 1.00 52.91 71 SER A N 1
ATOM 577 C CA . SER A 1 71 ? 48.867 41.825 -23.336 1.00 52.91 71 SER A CA 1
ATOM 578 C C . SER A 1 71 ? 49.403 42.945 -22.416 1.00 52.91 71 SER A C 1
ATOM 580 O O . SER A 1 71 ? 48.793 44.001 -22.316 1.00 52.91 71 SER A O 1
ATOM 582 N N . ARG A 1 72 ? 50.548 42.660 -21.756 1.00 45.00 72 ARG A N 1
ATOM 583 C CA . ARG A 1 72 ? 51.811 43.452 -21.608 1.00 45.00 72 ARG A CA 1
ATOM 584 C C . ARG A 1 72 ? 51.735 44.973 -21.905 1.00 45.00 72 ARG A C 1
ATOM 586 O O . ARG A 1 72 ? 51.170 45.329 -22.925 1.00 45.00 72 ARG A O 1
ATOM 593 N N . CYS A 1 73 ? 52.392 45.930 -21.224 1.00 43.84 73 CYS A N 1
ATOM 594 C CA . CYS A 1 73 ? 53.671 46.030 -20.467 1.00 43.84 73 CYS A CA 1
ATOM 595 C C . CYS A 1 73 ? 53.777 47.507 -19.879 1.00 43.84 73 CYS A C 1
ATOM 597 O O . CYS A 1 73 ? 52.743 48.165 -19.871 1.00 43.84 73 CYS A O 1
ATOM 599 N N . PRO A 1 74 ? 54.923 48.117 -19.453 1.00 60.78 74 PRO A N 1
ATOM 600 C CA . PRO A 1 74 ? 55.546 48.044 -18.114 1.00 60.78 74 PRO A CA 1
ATOM 601 C C . PRO A 1 74 ? 56.050 49.418 -17.513 1.00 60.78 74 PRO A C 1
ATOM 603 O O . PRO A 1 74 ? 55.920 50.462 -18.138 1.00 60.78 74 PRO A O 1
ATOM 606 N N . ILE A 1 75 ? 56.733 49.364 -16.347 1.00 46.09 75 ILE A N 1
ATOM 607 C CA . ILE A 1 75 ? 57.724 50.323 -15.749 1.00 46.09 75 ILE A CA 1
ATOM 608 C C . ILE A 1 75 ? 57.223 51.618 -15.052 1.00 46.09 75 ILE A C 1
ATOM 610 O O . ILE A 1 75 ? 56.794 52.554 -15.711 1.00 46.09 75 ILE A O 1
ATOM 614 N N . ALA A 1 76 ? 57.454 51.728 -13.727 1.00 37.59 76 ALA A N 1
ATOM 615 C CA . ALA A 1 76 ? 58.415 52.661 -13.084 1.00 37.59 76 ALA A CA 1
ATOM 616 C C . ALA A 1 76 ? 58.300 52.652 -11.534 1.00 37.59 76 ALA A C 1
ATOM 618 O O . ALA A 1 76 ? 57.220 52.784 -10.969 1.00 37.59 76 ALA A O 1
ATOM 619 N N . SER A 1 77 ? 59.441 52.499 -10.858 1.00 47.69 77 SER A N 1
ATOM 620 C CA . SER A 1 77 ? 59.706 52.628 -9.406 1.00 47.69 77 SER A CA 1
ATOM 621 C C . SER A 1 77 ? 60.103 54.078 -9.022 1.00 47.69 77 SER A C 1
ATOM 623 O O . SER A 1 77 ? 60.295 54.878 -9.934 1.00 47.69 77 SER A O 1
ATOM 625 N N . PRO A 1 78 ? 60.541 54.399 -7.781 1.00 66.88 78 PRO A N 1
ATOM 626 C CA . PRO A 1 78 ? 59.965 54.214 -6.435 1.00 66.88 78 PRO A CA 1
ATOM 627 C C . PRO A 1 78 ? 59.974 55.543 -5.620 1.00 66.88 78 PRO A C 1
ATOM 629 O O . PRO A 1 78 ? 60.640 56.497 -6.009 1.00 66.88 78 PRO A O 1
ATOM 632 N N . THR A 1 79 ? 59.343 55.610 -4.438 1.00 42.75 79 THR A N 1
ATOM 633 C CA . THR A 1 79 ? 59.904 56.283 -3.229 1.00 42.75 79 THR A CA 1
ATOM 634 C C . THR A 1 79 ? 59.025 56.074 -1.977 1.00 42.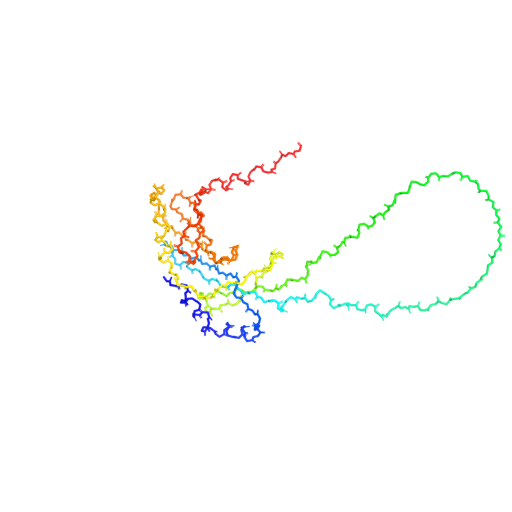75 79 THR A C 1
ATOM 636 O O . THR A 1 79 ? 57.842 55.768 -2.114 1.00 42.75 79 THR A O 1
ATOM 639 N N . PRO A 1 80 ? 59.602 56.189 -0.759 1.00 64.94 80 PRO A N 1
ATOM 640 C CA . PRO A 1 80 ? 59.030 55.709 0.502 1.00 64.94 80 PRO A CA 1
ATOM 641 C C . PRO A 1 80 ? 58.429 56.837 1.357 1.00 64.94 80 PRO A C 1
ATOM 643 O O . PRO A 1 80 ? 58.839 57.989 1.201 1.00 64.94 80 PRO A O 1
ATOM 646 N N . LYS A 1 81 ? 57.563 56.489 2.326 1.00 40.38 81 LYS A N 1
ATOM 647 C CA . LYS A 1 81 ? 57.546 57.030 3.708 1.00 40.38 81 LYS A CA 1
ATOM 648 C C . LYS A 1 81 ? 56.330 56.561 4.525 1.00 40.38 81 LYS A C 1
ATOM 650 O O . LYS A 1 81 ? 55.213 56.608 4.033 1.00 40.38 81 LYS A O 1
ATOM 655 N N . ASN A 1 82 ? 56.627 56.269 5.797 1.00 39.72 82 ASN A N 1
ATOM 656 C CA . ASN A 1 82 ? 55.837 56.536 7.011 1.00 39.72 82 ASN A CA 1
ATOM 657 C C . ASN A 1 82 ? 54.545 55.721 7.206 1.00 39.72 82 ASN A C 1
ATOM 659 O O . ASN A 1 82 ? 53.589 55.850 6.461 1.00 39.72 82 ASN A O 1
ATOM 663 N N . SER A 1 83 ? 54.534 54.757 8.131 1.00 47.19 83 SER A N 1
ATOM 664 C CA . SER A 1 83 ? 54.316 54.935 9.581 1.00 47.19 83 SER A CA 1
ATOM 665 C C . SER A 1 83 ? 52.937 55.506 9.900 1.00 47.19 83 SER A C 1
ATOM 667 O O . SER A 1 83 ? 52.742 56.713 9.791 1.00 47.19 83 SER A O 1
ATOM 669 N N . SER A 1 84 ? 52.010 54.662 10.335 1.00 45.69 84 SER A N 1
ATOM 670 C CA . SER A 1 84 ? 51.263 54.787 11.596 1.00 45.69 84 SER A CA 1
ATOM 671 C C . SER A 1 84 ? 50.161 53.734 11.639 1.00 45.69 84 SER A C 1
ATOM 673 O O . SER A 1 84 ? 49.694 53.249 10.612 1.00 45.69 84 SER A O 1
ATOM 675 N N . ASP A 1 85 ? 49.886 53.343 12.870 1.00 53.69 85 ASP A N 1
ATOM 676 C CA . ASP A 1 85 ? 48.937 52.361 13.365 1.00 53.69 85 ASP A CA 1
ATOM 677 C C . ASP A 1 85 ? 47.586 52.358 12.650 1.00 53.69 85 ASP A C 1
ATOM 679 O O . ASP A 1 85 ? 46.982 53.410 12.486 1.00 53.69 85 ASP A O 1
ATOM 683 N N . ASP A 1 86 ? 47.077 51.165 12.333 1.00 46.56 86 ASP A N 1
ATOM 684 C CA . ASP A 1 86 ? 45.636 50.925 12.339 1.00 46.56 86 ASP A CA 1
ATOM 685 C C . ASP A 1 86 ? 45.321 49.441 12.575 1.00 46.56 86 ASP A C 1
ATOM 687 O O . ASP A 1 86 ? 45.786 48.538 11.876 1.00 46.56 86 ASP A O 1
ATOM 691 N N . ASN A 1 87 ? 44.518 49.209 13.615 1.00 54.50 87 ASN A N 1
ATOM 692 C CA . ASN A 1 87 ? 43.923 47.933 13.996 1.00 54.50 87 ASN A CA 1
ATOM 693 C C . ASN A 1 87 ? 43.030 47.404 12.862 1.00 54.50 87 ASN A C 1
ATOM 695 O O . ASN A 1 87 ? 41.862 47.784 12.756 1.00 54.50 87 ASN A O 1
ATOM 699 N N . SER A 1 88 ? 43.534 46.476 12.048 1.00 47.53 88 SER A N 1
ATOM 700 C CA . SER A 1 88 ? 42.694 45.699 11.137 1.00 47.53 88 SER A CA 1
ATOM 701 C C . SER A 1 88 ? 42.166 44.468 11.868 1.00 47.53 88 SER A C 1
ATOM 703 O O . SER A 1 88 ? 42.868 43.475 12.059 1.00 47.53 88 SER A O 1
ATOM 705 N N . ASN A 1 89 ? 40.911 44.562 12.293 1.00 52.31 89 ASN A N 1
ATOM 706 C CA . ASN A 1 89 ? 40.113 43.448 12.771 1.00 52.31 89 ASN A CA 1
ATOM 707 C C . ASN A 1 89 ? 39.965 42.457 11.605 1.00 52.31 89 ASN A C 1
ATOM 709 O O . ASN A 1 89 ? 39.239 42.725 10.644 1.00 52.31 89 ASN A O 1
ATOM 713 N N . ASP A 1 90 ? 40.713 41.358 11.663 1.00 45.09 90 ASP A N 1
ATOM 714 C CA . ASP A 1 90 ? 40.729 40.304 10.656 1.00 45.09 90 ASP A CA 1
ATOM 715 C C . ASP A 1 90 ? 39.424 39.504 10.770 1.00 45.09 90 ASP A C 1
ATOM 717 O O . ASP A 1 90 ? 39.354 38.417 11.345 1.00 45.09 90 ASP A O 1
ATOM 721 N N . ASN A 1 91 ? 38.336 40.092 10.267 1.00 54.16 91 ASN A N 1
ATOM 722 C CA . ASN A 1 91 ? 37.113 39.371 9.959 1.00 54.16 91 ASN A CA 1
ATOM 723 C C . ASN A 1 91 ? 37.432 38.471 8.773 1.00 54.16 91 ASN A C 1
ATOM 725 O O . ASN A 1 91 ? 37.158 38.798 7.613 1.00 54.16 91 ASN A O 1
ATOM 729 N N . THR A 1 92 ? 38.028 37.325 9.103 1.00 47.56 92 THR A N 1
ATOM 730 C CA . THR A 1 92 ? 38.164 36.176 8.229 1.00 47.56 92 THR A CA 1
ATOM 731 C C . THR A 1 92 ? 36.770 35.884 7.711 1.00 47.56 92 THR A C 1
ATOM 733 O O . THR A 1 92 ? 35.931 35.275 8.376 1.00 47.56 92 THR A O 1
ATOM 736 N N . SER A 1 93 ? 36.515 36.385 6.510 1.00 52.81 93 SER A N 1
ATOM 737 C CA . SER A 1 93 ? 35.364 36.050 5.707 1.00 52.81 93 SER A CA 1
ATOM 738 C C . SER A 1 93 ? 35.556 34.584 5.361 1.00 52.81 93 SER A C 1
ATOM 740 O O . SER A 1 93 ? 36.077 34.240 4.302 1.00 52.81 93 SER A O 1
ATOM 742 N N . LYS A 1 94 ? 35.199 33.699 6.299 1.00 53.00 94 LYS A N 1
ATOM 743 C CA . LYS A 1 94 ? 34.833 32.329 5.987 1.00 53.00 94 LYS A CA 1
ATOM 744 C C . LYS A 1 94 ? 33.648 32.489 5.054 1.00 53.00 94 LYS A C 1
ATOM 746 O O . LYS A 1 94 ? 32.504 32.539 5.492 1.00 53.00 94 LYS A O 1
ATOM 751 N N . ALA A 1 95 ? 33.951 32.617 3.765 1.00 49.28 95 ALA A N 1
ATOM 752 C CA . ALA A 1 95 ? 33.085 32.161 2.712 1.00 49.28 95 ALA A CA 1
ATOM 753 C C . ALA A 1 95 ? 32.818 30.705 3.076 1.00 49.28 95 ALA A C 1
ATOM 755 O O . ALA A 1 95 ? 33.610 29.805 2.795 1.00 49.28 95 ALA A O 1
ATOM 756 N N . SER A 1 96 ? 31.758 30.504 3.854 1.00 51.97 96 SER A N 1
ATOM 757 C CA . SER A 1 96 ? 31.101 29.233 4.001 1.00 51.97 96 SER A CA 1
ATOM 758 C C . SER A 1 96 ? 30.765 28.858 2.577 1.00 51.97 96 SER A C 1
ATOM 760 O O . SER A 1 96 ? 29.810 29.377 2.001 1.00 51.97 96 SER A O 1
ATOM 762 N N . ALA A 1 97 ? 31.639 28.048 1.984 1.00 50.34 97 ALA A N 1
ATOM 763 C CA . ALA A 1 97 ? 31.316 27.256 0.831 1.00 50.34 97 ALA A CA 1
ATOM 764 C C . ALA A 1 97 ? 29.995 26.598 1.201 1.00 50.34 97 ALA A C 1
ATOM 766 O O . ALA A 1 97 ? 29.949 25.704 2.051 1.00 50.34 97 ALA A O 1
ATOM 767 N N . ILE A 1 98 ? 28.914 27.140 0.645 1.00 49.06 98 ILE A N 1
ATOM 768 C CA . ILE A 1 98 ? 27.657 26.436 0.525 1.00 49.06 98 ILE A CA 1
ATOM 769 C C . ILE A 1 98 ? 28.090 25.226 -0.279 1.00 49.06 98 ILE A C 1
ATOM 771 O O . ILE A 1 98 ? 28.328 25.325 -1.482 1.00 49.06 98 ILE A O 1
ATOM 775 N N . LYS A 1 99 ? 28.388 24.133 0.434 1.00 46.22 99 LYS A N 1
ATOM 776 C CA . LYS A 1 99 ? 28.587 22.833 -0.176 1.00 46.22 99 LYS A CA 1
ATOM 777 C C . LYS A 1 99 ? 27.331 22.680 -1.003 1.00 46.22 99 LYS A C 1
ATOM 779 O O . LYS A 1 99 ? 26.249 22.674 -0.419 1.00 46.22 99 LYS A O 1
ATOM 784 N N . ALA A 1 100 ? 27.488 22.729 -2.325 1.00 51.31 100 ALA A N 1
ATOM 785 C CA . ALA A 1 100 ? 26.443 22.348 -3.246 1.00 51.31 100 ALA A CA 1
ATOM 786 C C . ALA A 1 100 ? 26.001 20.981 -2.741 1.00 51.31 100 ALA A C 1
ATOM 788 O O . ALA A 1 100 ? 26.769 20.022 -2.774 1.00 51.31 100 ALA A O 1
ATOM 789 N N . SER A 1 101 ? 24.870 20.988 -2.047 1.00 51.53 101 SER A N 1
ATOM 790 C CA . SER A 1 101 ? 24.303 19.819 -1.417 1.00 51.53 101 SER A CA 1
ATOM 791 C C . SER A 1 101 ? 24.136 18.808 -2.530 1.00 51.53 101 SER A C 1
ATOM 793 O O . SER A 1 101 ? 23.626 19.170 -3.587 1.00 51.53 101 SER A O 1
ATOM 795 N N . ASP A 1 102 ? 24.597 17.583 -2.297 1.00 55.06 102 ASP A N 1
ATOM 796 C CA . ASP A 1 102 ? 24.582 16.438 -3.213 1.00 55.06 102 ASP A CA 1
ATOM 797 C C . ASP A 1 102 ? 23.148 15.975 -3.596 1.00 55.06 102 ASP A C 1
ATOM 799 O O . ASP A 1 102 ? 22.877 14.791 -3.780 1.00 55.06 102 ASP A O 1
ATOM 803 N N . SER A 1 103 ? 22.201 16.907 -3.719 1.00 52.72 103 SER A N 1
ATOM 804 C CA . SER A 1 103 ? 20.776 16.733 -3.975 1.00 52.72 103 SER A CA 1
ATOM 805 C C . SER A 1 103 ? 20.451 16.587 -5.463 1.00 52.72 103 SER A C 1
ATOM 807 O O . SER A 1 103 ? 19.445 17.109 -5.925 1.00 52.72 103 SER A O 1
ATOM 809 N N . GLU A 1 104 ? 21.302 15.946 -6.260 1.00 55.03 104 GLU A N 1
ATOM 810 C CA . GLU A 1 104 ? 21.071 15.834 -7.712 1.00 55.03 104 GLU A CA 1
ATOM 811 C C . GLU A 1 104 ? 21.202 14.393 -8.226 1.00 55.03 104 GLU A C 1
ATOM 813 O O . GLU A 1 104 ? 21.619 14.146 -9.353 1.00 55.03 104 GLU A O 1
ATOM 818 N N . ARG A 1 105 ? 20.809 13.408 -7.409 1.00 56.84 105 ARG A N 1
ATOM 819 C CA . ARG A 1 105 ? 20.606 12.019 -7.861 1.00 56.84 105 ARG A CA 1
ATOM 820 C C . ARG A 1 105 ? 19.185 11.549 -7.587 1.00 56.84 105 ARG A C 1
ATOM 822 O O . ARG A 1 105 ? 18.973 10.589 -6.853 1.00 56.84 105 ARG A O 1
ATOM 829 N N . TYR A 1 106 ? 18.203 12.229 -8.165 1.00 74.62 106 TYR A N 1
ATOM 830 C CA . TYR A 1 106 ? 16.812 11.809 -8.028 1.00 74.62 106 TYR A CA 1
ATOM 831 C C . TYR A 1 106 ? 16.357 11.164 -9.329 1.00 74.62 106 TYR A C 1
ATOM 833 O O . TYR A 1 106 ? 16.223 11.836 -10.347 1.00 74.62 106 TYR A O 1
ATOM 841 N N . GLY A 1 107 ? 16.166 9.845 -9.298 1.00 87.56 107 GLY A N 1
ATOM 842 C CA . GLY A 1 107 ? 15.381 9.139 -10.308 1.00 87.56 107 GLY A CA 1
ATOM 843 C C . GLY A 1 107 ? 13.935 9.645 -10.349 1.00 87.56 107 GLY A C 1
ATOM 844 O O . GLY A 1 107 ? 13.536 10.532 -9.589 1.00 87.56 107 GLY A O 1
ATOM 845 N N . LYS A 1 108 ? 13.140 9.086 -11.262 1.00 93.75 108 LYS A N 1
ATOM 846 C CA . LYS A 1 108 ? 11.729 9.464 -11.433 1.00 93.75 108 LYS A CA 1
ATOM 847 C C . LYS A 1 108 ? 10.796 8.378 -10.915 1.00 93.75 108 LYS A C 1
ATOM 849 O O . LYS A 1 108 ? 11.111 7.194 -11.039 1.00 93.75 108 LYS A O 1
ATOM 854 N N . ILE A 1 109 ? 9.650 8.785 -10.369 1.00 95.56 109 ILE A N 1
ATOM 855 C CA . ILE A 1 109 ? 8.567 7.879 -9.972 1.00 95.56 109 ILE A CA 1
ATOM 856 C C . ILE A 1 109 ? 7.459 7.961 -11.019 1.00 95.56 109 ILE A C 1
ATOM 858 O O . ILE A 1 109 ? 6.963 9.039 -11.331 1.00 95.56 109 ILE A O 1
ATOM 862 N N . PHE A 1 110 ? 7.033 6.808 -11.524 1.00 97.06 110 PHE A N 1
ATOM 863 C CA . PHE A 1 110 ? 5.848 6.694 -12.368 1.00 97.06 110 PHE A CA 1
ATOM 864 C C . PHE A 1 110 ? 4.791 5.870 -11.654 1.00 97.06 110 PHE A C 1
ATOM 866 O O . PHE A 1 110 ? 5.071 4.762 -11.209 1.00 97.06 110 PHE A O 1
ATOM 873 N N . SER A 1 111 ? 3.571 6.388 -11.603 1.00 97.56 111 SER A N 1
ATOM 874 C CA . SER A 1 111 ? 2.421 5.706 -11.024 1.00 97.56 111 SER A CA 1
ATOM 875 C C . SER A 1 111 ? 1.498 5.168 -12.103 1.00 97.56 111 SER A C 1
ATOM 877 O O . SER A 1 111 ? 1.231 5.835 -13.105 1.00 97.56 111 SER A O 1
ATOM 879 N N . PHE A 1 112 ? 0.992 3.960 -11.897 1.00 97.94 112 PHE A N 1
ATOM 880 C CA . PHE A 1 112 ? 0.053 3.295 -12.788 1.00 97.94 112 PHE A CA 1
ATOM 881 C C . PHE A 1 112 ? -1.295 3.112 -12.098 1.00 97.94 112 PHE A C 1
ATOM 883 O O . PHE A 1 112 ? -1.404 2.348 -11.143 1.00 97.94 112 PHE A O 1
ATOM 890 N N . GLN A 1 113 ? -2.317 3.793 -12.618 1.00 97.44 113 GLN A N 1
ATOM 891 C CA . GLN A 1 113 ? -3.699 3.761 -12.128 1.00 97.44 113 GLN A CA 1
ATOM 892 C C . GLN A 1 113 ? -4.504 2.700 -12.889 1.00 97.44 113 GLN A C 1
ATOM 894 O O . GLN A 1 113 ? -4.631 2.773 -14.117 1.00 97.44 113 GLN A O 1
ATOM 899 N N . LEU A 1 114 ? -5.020 1.682 -12.195 1.00 96.00 114 LEU A N 1
ATOM 900 C CA . LEU A 1 114 ? -5.619 0.496 -12.828 1.00 96.00 114 LEU A CA 1
ATOM 901 C C . LEU A 1 114 ? -7.101 0.625 -13.218 1.00 96.00 114 LEU A C 1
ATOM 903 O O . LEU A 1 114 ? -7.632 -0.276 -13.882 1.00 96.00 114 LEU A O 1
ATOM 907 N N . GLU A 1 115 ? -7.774 1.698 -12.824 1.00 90.94 115 GLU A N 1
ATOM 908 C CA . GLU A 1 115 ? -9.211 1.921 -13.013 1.00 90.94 115 GLU A CA 1
ATOM 909 C C . GLU A 1 115 ? -9.536 2.274 -14.471 1.00 90.94 115 GLU A C 1
ATOM 911 O O . GLU A 1 115 ? -10.484 1.741 -15.043 1.00 90.94 115 GLU A O 1
ATOM 916 N N . GLU A 1 116 ? -8.700 3.099 -15.106 1.00 85.75 116 GLU A N 1
ATOM 917 C CA . GLU A 1 116 ? -8.903 3.644 -16.459 1.00 85.75 116 GLU A CA 1
ATOM 918 C C . GLU A 1 116 ? -8.004 2.966 -17.511 1.00 85.75 116 GLU A C 1
ATOM 920 O O . GLU A 1 116 ? -7.404 3.617 -18.364 1.00 85.75 116 GLU A O 1
ATOM 925 N N . GLY A 1 117 ? -7.858 1.640 -17.444 1.00 89.19 11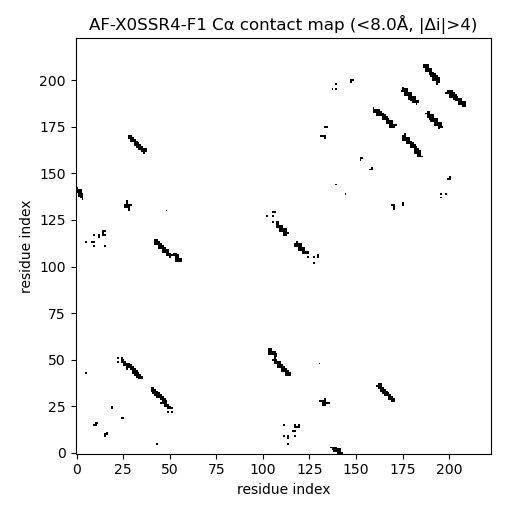7 GLY A N 1
ATOM 926 C CA . GLY A 1 117 ? -7.055 0.903 -18.429 1.00 89.19 117 GLY A CA 1
ATOM 927 C C . GLY A 1 117 ? -5.542 1.068 -18.251 1.00 89.19 117 GLY A C 1
ATOM 928 O O . GLY A 1 117 ? -4.803 1.068 -19.233 1.00 89.19 117 GLY A O 1
ATOM 929 N N . CYS A 1 118 ? -5.075 1.161 -17.000 1.00 94.81 118 CYS A N 1
ATOM 930 C CA . CYS A 1 118 ? -3.655 1.265 -16.659 1.00 94.81 118 CYS A CA 1
ATOM 931 C C . CYS A 1 118 ? -3.012 2.560 -17.187 1.00 94.81 118 CYS A C 1
ATOM 933 O O . CYS A 1 118 ? -2.113 2.551 -18.038 1.00 94.81 118 CYS A O 1
ATOM 935 N N . ARG A 1 119 ? -3.495 3.697 -16.680 1.00 96.50 119 ARG A N 1
ATOM 936 C CA . ARG A 1 119 ? -2.986 5.027 -17.023 1.00 96.50 119 ARG A CA 1
ATOM 937 C C . ARG A 1 119 ? -1.670 5.294 -16.290 1.00 96.50 119 ARG A C 1
ATOM 939 O O . ARG A 1 119 ? -1.622 5.206 -15.068 1.00 96.50 119 ARG A O 1
ATOM 946 N N . LYS A 1 120 ? -0.625 5.660 -17.039 1.00 96.94 120 LYS A N 1
ATOM 947 C CA . LYS A 1 120 ? 0.666 6.118 -16.498 1.00 96.94 120 LYS A CA 1
ATOM 948 C C . LYS A 1 120 ? 0.578 7.596 -16.103 1.00 96.94 120 LYS A C 1
ATOM 950 O O . LYS A 1 120 ? 0.113 8.412 -16.901 1.00 96.94 120 LYS A O 1
ATOM 955 N N . VAL A 1 121 ? 1.054 7.938 -14.912 1.00 96.94 121 VAL A N 1
ATOM 956 C CA . VAL A 1 121 ? 1.112 9.299 -14.360 1.00 96.94 121 VAL A CA 1
ATOM 957 C C . VAL A 1 121 ? 2.516 9.543 -13.807 1.00 96.94 121 VAL A C 1
ATOM 959 O O . VAL A 1 121 ? 3.060 8.689 -13.115 1.00 96.94 121 VAL A O 1
ATOM 962 N N . ASP A 1 122 ? 3.114 10.683 -14.143 1.00 94.88 122 ASP A N 1
ATOM 963 C CA . ASP A 1 122 ? 4.399 11.113 -13.575 1.00 94.88 122 ASP A CA 1
ATOM 964 C C . ASP A 1 122 ? 4.157 11.687 -12.170 1.00 94.88 122 ASP A C 1
ATOM 966 O O . ASP A 1 122 ? 3.220 12.472 -11.985 1.00 94.88 122 ASP A O 1
ATOM 970 N N . ILE A 1 123 ? 4.948 11.261 -11.184 1.00 93.50 123 ILE A N 1
ATOM 971 C CA . ILE A 1 123 ? 4.869 11.747 -9.804 1.00 93.50 123 ILE A CA 1
ATOM 972 C C . ILE A 1 123 ? 6.181 12.439 -9.449 1.00 93.50 123 ILE A C 1
ATOM 974 O O . ILE A 1 123 ? 7.265 11.861 -9.530 1.00 93.50 123 ILE A O 1
ATOM 978 N N . GLU A 1 124 ? 6.064 13.675 -8.971 1.00 87.81 124 GLU A N 1
ATOM 979 C CA . GLU A 1 124 ? 7.190 14.402 -8.399 1.00 87.81 124 GLU A CA 1
ATOM 980 C C . GLU A 1 124 ? 7.656 13.710 -7.111 1.00 87.81 124 GLU A C 1
ATOM 982 O O . GLU A 1 124 ? 6.912 13.613 -6.131 1.00 87.81 124 GLU A O 1
ATOM 987 N N . ASN A 1 125 ? 8.900 13.224 -7.101 1.00 83.06 125 ASN A N 1
ATOM 988 C CA . ASN A 1 125 ? 9.503 12.707 -5.881 1.00 83.06 125 ASN A CA 1
ATOM 989 C C . ASN A 1 125 ? 9.907 13.882 -4.982 1.00 83.06 125 ASN A C 1
ATOM 991 O O . ASN A 1 125 ? 10.915 14.542 -5.222 1.00 83.06 125 ASN A O 1
ATOM 995 N N . LEU A 1 126 ? 9.104 14.141 -3.950 1.00 82.06 126 LEU A N 1
ATOM 996 C CA . LEU A 1 126 ? 9.398 15.162 -2.941 1.00 82.06 126 LEU A CA 1
ATOM 997 C C . LEU A 1 126 ? 10.370 14.662 -1.860 1.00 82.06 126 LEU A C 1
ATOM 999 O O . LEU A 1 126 ? 10.834 15.460 -1.046 1.00 82.06 126 LEU A O 1
ATOM 1003 N N . SER A 1 127 ? 10.659 13.357 -1.823 1.00 81.62 127 SER A N 1
ATOM 1004 C CA . SER A 1 127 ? 11.600 12.771 -0.872 1.00 81.62 127 SER A CA 1
ATOM 1005 C C . SER A 1 127 ? 13.020 12.793 -1.426 1.00 81.62 127 SER A C 1
ATOM 1007 O O . SER A 1 127 ? 13.260 12.488 -2.593 1.00 81.62 127 SER A O 1
ATOM 1009 N N . SER A 1 128 ? 13.985 13.101 -0.560 1.00 81.88 128 SER A N 1
ATOM 1010 C CA . SER A 1 128 ? 15.408 12.967 -0.878 1.00 81.88 128 SER A CA 1
ATOM 1011 C C . SER A 1 128 ? 15.895 11.515 -0.872 1.00 81.88 128 SER A C 1
ATOM 1013 O O . SER A 1 128 ? 17.027 11.249 -1.269 1.00 81.88 128 SER A O 1
ATOM 1015 N N . GLU A 1 129 ? 15.085 10.584 -0.376 1.00 89.69 129 GLU A N 1
ATOM 1016 C CA . GLU A 1 129 ? 15.469 9.186 -0.207 1.00 89.69 129 GLU A CA 1
ATOM 1017 C C . GLU A 1 129 ? 15.135 8.365 -1.457 1.00 89.69 129 GLU A C 1
ATOM 1019 O O . GLU A 1 129 ? 14.113 8.578 -2.114 1.00 89.69 129 GLU A O 1
ATOM 1024 N N . VAL A 1 130 ? 16.021 7.425 -1.795 1.00 91.38 130 VAL A N 1
ATOM 1025 C CA . VAL A 1 130 ? 15.802 6.485 -2.898 1.00 91.38 130 VAL A CA 1
ATOM 1026 C C . VAL A 1 130 ? 14.812 5.423 -2.422 1.00 91.38 130 VAL A C 1
ATOM 1028 O O . VAL A 1 130 ? 15.121 4.728 -1.454 1.00 91.38 130 VAL A O 1
ATOM 1031 N N . PRO A 1 131 ? 13.655 5.256 -3.088 1.00 93.31 131 PRO A N 1
ATOM 1032 C CA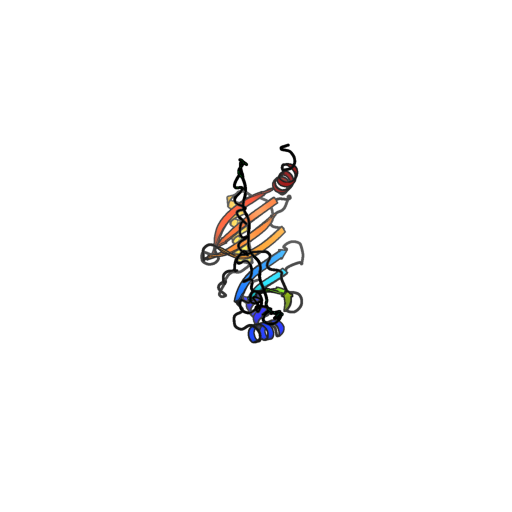 . PRO A 1 131 ? 12.694 4.233 -2.705 1.00 93.31 131 PRO A CA 1
ATOM 1033 C C . PRO A 1 131 ? 13.307 2.837 -2.803 1.00 93.31 131 PRO A C 1
ATOM 1035 O O . PRO A 1 131 ? 13.931 2.485 -3.812 1.00 93.31 131 PRO A O 1
ATOM 1038 N N . GLU A 1 132 ? 13.102 2.020 -1.778 1.00 95.38 132 GLU A N 1
ATOM 1039 C CA . GLU A 1 132 ? 13.539 0.631 -1.807 1.00 95.38 132 GLU A CA 1
ATOM 1040 C C . GLU A 1 132 ? 12.654 -0.217 -2.729 1.00 95.38 132 GLU A C 1
ATOM 1042 O O . GLU A 1 132 ? 11.476 0.064 -2.956 1.00 95.38 132 GLU A O 1
ATOM 1047 N N . LYS A 1 133 ? 13.239 -1.283 -3.279 1.00 96.38 133 LYS A N 1
ATOM 1048 C CA . LYS A 1 133 ? 12.519 -2.239 -4.118 1.00 96.38 133 LYS A CA 1
ATOM 1049 C C . LYS A 1 133 ? 11.656 -3.160 -3.262 1.00 96.38 133 LYS A C 1
ATOM 1051 O O . LYS A 1 133 ? 12.172 -3.807 -2.354 1.00 96.38 133 LYS A O 1
ATOM 1056 N N . ILE A 1 134 ? 10.387 -3.275 -3.632 1.00 95.56 134 ILE A N 1
ATOM 1057 C CA . ILE A 1 134 ? 9.408 -4.162 -3.002 1.00 95.56 134 ILE A CA 1
ATOM 1058 C C . ILE A 1 134 ? 9.422 -5.532 -3.701 1.00 95.56 134 ILE A C 1
ATOM 1060 O O . ILE A 1 134 ? 9.642 -5.624 -4.917 1.00 95.56 134 ILE A O 1
ATOM 1064 N N . SER A 1 135 ? 9.207 -6.613 -2.947 1.00 93.12 135 SER A N 1
ATOM 1065 C CA . SER A 1 135 ? 9.051 -7.957 -3.527 1.00 93.12 135 SER A CA 1
ATOM 1066 C C . SER A 1 135 ? 7.776 -8.034 -4.381 1.00 93.12 135 SER A C 1
ATOM 1068 O O . SER A 1 135 ? 6.857 -7.261 -4.191 1.00 93.12 135 SER A O 1
ATOM 1070 N N . VAL A 1 136 ? 7.674 -8.937 -5.361 1.00 85.56 136 VAL A N 1
ATOM 1071 C CA . VAL A 1 136 ? 6.487 -8.991 -6.261 1.00 85.56 136 VAL A CA 1
ATOM 1072 C C . VAL A 1 136 ? 5.576 -10.187 -5.953 1.00 85.56 136 VAL A C 1
ATOM 1074 O O . VAL A 1 136 ? 4.529 -10.351 -6.566 1.00 85.56 136 VAL A O 1
ATOM 1077 N N . ASN A 1 137 ? 5.955 -11.040 -4.999 1.00 87.56 137 ASN A N 1
ATOM 1078 C CA . ASN A 1 137 ? 5.251 -12.288 -4.718 1.00 87.56 137 ASN A CA 1
ATOM 1079 C C . ASN A 1 137 ? 4.457 -12.183 -3.413 1.00 87.56 137 ASN A C 1
ATOM 1081 O O . ASN A 1 137 ? 4.962 -12.525 -2.343 1.00 87.56 137 ASN A O 1
ATOM 1085 N N . PHE A 1 138 ? 3.228 -11.677 -3.512 1.00 86.81 138 PHE A N 1
ATOM 1086 C CA . PHE A 1 138 ? 2.341 -11.495 -2.368 1.00 86.81 138 PHE A CA 1
ATOM 1087 C C . PHE A 1 138 ? 1.093 -12.353 -2.507 1.00 86.81 138 PHE A C 1
ATOM 1089 O O . PHE A 1 138 ? 0.245 -12.095 -3.357 1.00 86.81 138 PHE A O 1
ATOM 1096 N N . ASP A 1 139 ? 0.949 -13.326 -1.614 1.00 90.81 139 ASP A N 1
ATOM 1097 C CA . ASP A 1 139 ? -0.284 -14.097 -1.473 1.00 90.81 139 ASP A CA 1
ATOM 1098 C C . ASP A 1 139 ? -1.127 -13.529 -0.328 1.00 90.81 139 ASP A C 1
ATOM 1100 O O . ASP A 1 139 ? -1.254 -14.131 0.741 1.00 90.81 139 ASP A O 1
ATOM 1104 N N . ILE A 1 140 ? -1.626 -12.305 -0.513 1.00 91.81 140 ILE A N 1
ATOM 1105 C CA . ILE A 1 140 ? -2.497 -11.644 0.461 1.00 91.81 140 ILE A CA 1
ATOM 1106 C C . ILE A 1 140 ? -3.766 -11.131 -0.215 1.00 91.81 140 ILE A C 1
ATOM 1108 O O . ILE A 1 140 ? -3.732 -10.415 -1.224 1.00 91.81 140 ILE A O 1
ATOM 1112 N N . SER A 1 141 ? -4.907 -11.517 0.350 1.00 95.44 141 SER A N 1
ATOM 1113 C CA . SER A 1 141 ? -6.213 -11.012 -0.052 1.00 95.44 141 SER A CA 1
ATOM 1114 C C . SER A 1 141 ? -6.633 -9.821 0.807 1.00 95.44 141 SER A C 1
ATOM 1116 O O . SER A 1 141 ? -6.298 -9.715 1.988 1.00 95.44 141 SER A O 1
ATOM 1118 N N . PHE A 1 142 ? -7.381 -8.892 0.213 1.00 94.88 142 PHE A N 1
ATOM 1119 C CA . PHE A 1 142 ? -7.937 -7.767 0.965 1.00 94.88 142 PHE A CA 1
ATOM 1120 C C . PHE A 1 142 ? -8.984 -8.207 1.996 1.00 94.88 142 PHE A C 1
ATOM 1122 O O . PHE A 1 142 ? -9.152 -7.533 3.008 1.00 94.88 142 PHE A O 1
ATOM 1129 N N . GLU A 1 143 ? -9.639 -9.347 1.772 1.00 96.00 143 GLU A N 1
ATOM 1130 C CA . GLU A 1 143 ? -10.530 -9.983 2.741 1.00 96.00 143 GLU A CA 1
ATOM 1131 C C . GLU A 1 143 ? -9.767 -10.451 3.986 1.00 96.00 143 GLU A C 1
ATOM 1133 O O . GLU A 1 143 ? -10.179 -10.122 5.093 1.00 96.00 143 GLU A O 1
ATOM 1138 N N . GLU A 1 144 ? -8.618 -11.121 3.827 1.00 96.31 144 GLU A N 1
ATOM 1139 C CA . GLU A 1 144 ? -7.759 -11.510 4.960 1.00 96.31 144 GLU A CA 1
ATOM 1140 C C . GLU A 1 144 ? -7.315 -10.290 5.777 1.00 96.31 144 GLU A C 1
ATOM 1142 O O . GLU A 1 144 ? -7.335 -10.313 7.006 1.00 96.31 144 GLU A O 1
ATOM 1147 N N . ILE A 1 145 ? -6.941 -9.196 5.106 1.00 96.50 145 ILE A N 1
ATOM 1148 C CA . ILE A 1 145 ? -6.559 -7.944 5.775 1.00 96.50 145 ILE A CA 1
ATOM 1149 C C . ILE A 1 145 ? -7.732 -7.380 6.585 1.00 96.50 145 ILE A C 1
ATOM 1151 O O . ILE A 1 145 ? -7.558 -6.967 7.732 1.00 96.50 145 ILE A O 1
ATOM 1155 N N . GLU A 1 146 ? -8.932 -7.368 6.008 1.00 97.00 146 GLU A N 1
ATOM 1156 C CA . GLU A 1 146 ? -10.143 -6.917 6.689 1.00 97.00 146 GLU A CA 1
ATOM 1157 C C . GLU A 1 146 ? -10.479 -7.802 7.900 1.00 97.00 146 GLU A C 1
ATOM 1159 O O . GLU A 1 146 ? -10.805 -7.280 8.967 1.00 97.00 146 GLU A O 1
ATOM 1164 N N . GLU A 1 147 ? -10.348 -9.123 7.777 1.00 97.44 147 GLU A N 1
ATOM 1165 C CA . GLU A 1 147 ? -10.528 -10.069 8.882 1.00 97.44 147 GLU A CA 1
ATOM 1166 C C . GLU A 1 147 ? -9.515 -9.839 10.011 1.00 97.44 147 GLU A C 1
ATOM 1168 O O . GLU A 1 147 ? -9.906 -9.795 11.180 1.00 97.44 147 GLU A O 1
ATOM 1173 N N . LEU A 1 148 ? -8.236 -9.616 9.684 1.00 97.88 148 LEU A N 1
ATOM 1174 C CA . LEU A 1 148 ? -7.197 -9.287 10.666 1.00 97.88 148 LEU A CA 1
ATOM 1175 C C . LEU A 1 148 ? -7.538 -8.007 11.439 1.00 97.88 148 LEU A C 1
ATOM 1177 O O . LEU A 1 148 ? -7.431 -7.977 12.668 1.00 97.88 148 LEU A O 1
ATOM 1181 N N . ILE A 1 149 ? -7.977 -6.959 10.734 1.00 98.19 149 ILE A N 1
ATOM 1182 C CA . ILE A 1 149 ? -8.360 -5.683 11.350 1.00 98.19 149 ILE A CA 1
ATOM 1183 C C . ILE A 1 149 ? -9.599 -5.866 12.233 1.00 98.19 149 ILE A C 1
ATOM 1185 O O . ILE A 1 149 ? -9.591 -5.411 13.376 1.00 98.19 149 ILE A O 1
ATOM 1189 N N . ASN A 1 150 ? -10.638 -6.556 11.752 1.00 98.12 150 ASN A N 1
ATOM 1190 C CA . ASN A 1 150 ? -11.861 -6.803 12.524 1.00 98.12 150 ASN A CA 1
ATOM 1191 C C . ASN A 1 150 ? -11.574 -7.608 13.795 1.00 98.12 150 ASN A C 1
ATOM 1193 O O . ASN A 1 150 ? -12.000 -7.210 14.878 1.00 98.12 150 ASN A O 1
ATOM 1197 N N . LYS A 1 151 ? -10.775 -8.676 13.694 1.00 98.31 151 LYS A N 1
ATOM 1198 C CA . LYS A 1 151 ? -10.339 -9.457 14.856 1.00 98.31 151 LYS A CA 1
ATOM 1199 C C . LYS A 1 151 ? -9.632 -8.572 15.883 1.00 98.31 151 LYS A C 1
ATOM 1201 O O . LYS A 1 151 ? -9.936 -8.640 17.072 1.00 98.31 151 LYS A O 1
ATOM 1206 N N . LYS A 1 152 ? -8.728 -7.694 15.434 1.00 98.19 152 LYS A N 1
ATOM 1207 C CA . LYS A 1 152 ? -8.020 -6.780 16.338 1.00 98.19 152 LYS A CA 1
ATOM 1208 C C . LYS A 1 152 ? -8.948 -5.735 16.967 1.00 98.19 152 LYS A C 1
ATOM 1210 O O . LYS A 1 152 ? -8.808 -5.417 18.144 1.00 98.19 152 LYS A O 1
ATOM 1215 N N . MET A 1 153 ? -9.931 -5.239 16.218 1.00 97.88 153 MET A N 1
ATOM 1216 C CA . MET A 1 153 ? -10.968 -4.341 16.737 1.00 97.88 153 MET A CA 1
ATOM 1217 C C . MET A 1 153 ? -11.826 -5.007 17.822 1.00 97.88 153 MET A C 1
ATOM 1219 O O . MET A 1 153 ? -12.160 -4.356 18.815 1.00 97.88 153 MET A O 1
ATOM 1223 N N . GLU A 1 154 ? -12.166 -6.287 17.663 1.00 97.88 154 GLU A N 1
ATOM 1224 C CA . GLU A 1 154 ? -12.909 -7.059 18.663 1.00 97.88 154 GLU A CA 1
ATOM 1225 C C . GLU A 1 154 ? -12.109 -7.251 19.958 1.00 97.88 154 GLU A C 1
ATOM 1227 O O . GLU A 1 154 ? -12.655 -7.042 21.046 1.00 97.88 154 GLU A O 1
ATOM 1232 N N . GLU A 1 155 ? -10.811 -7.566 19.857 1.00 98.00 155 GLU A N 1
ATOM 1233 C CA . GLU A 1 155 ? -9.890 -7.648 21.004 1.00 98.00 155 GLU A CA 1
ATOM 1234 C C . GLU A 1 155 ? -9.859 -6.331 21.803 1.00 98.00 155 GLU A C 1
ATOM 1236 O O . GLU A 1 155 ? -9.924 -6.340 23.035 1.00 98.00 155 GLU A O 1
ATOM 1241 N N . GLU A 1 156 ? -9.863 -5.192 21.103 1.00 97.56 156 GLU A N 1
ATOM 1242 C CA . GLU A 1 156 ? -9.909 -3.837 21.675 1.00 97.56 156 GLU A CA 1
ATOM 1243 C C . GLU A 1 156 ? -11.335 -3.380 22.066 1.00 97.56 156 GLU A C 1
ATOM 1245 O O . GLU A 1 156 ? -11.565 -2.216 22.415 1.00 97.56 156 GLU A O 1
ATOM 1250 N N . LYS A 1 157 ? -12.326 -4.285 22.022 1.00 97.38 157 LYS A N 1
ATOM 1251 C CA . LYS A 1 157 ? -13.744 -4.046 22.364 1.00 97.38 157 LYS A CA 1
ATOM 1252 C C . LYS A 1 157 ? -14.381 -2.898 21.572 1.00 97.38 157 LYS A C 1
ATOM 1254 O O . LYS A 1 157 ? -15.272 -2.195 22.066 1.00 97.38 157 LYS A O 1
ATOM 1259 N N . MET A 1 158 ? -13.948 -2.697 20.332 1.00 96.88 158 MET A N 1
ATOM 1260 C CA . MET A 1 158 ? -14.478 -1.671 19.443 1.00 96.88 158 MET A CA 1
ATOM 1261 C C . MET A 1 158 ? -15.731 -2.181 18.725 1.00 96.88 158 MET A C 1
ATOM 1263 O O . MET A 1 158 ? -15.699 -3.193 18.042 1.00 96.88 158 MET A O 1
ATOM 1267 N N . LYS A 1 159 ? -16.849 -1.454 18.853 1.00 96.38 159 LYS A N 1
ATOM 1268 C CA . LYS A 1 159 ? -18.129 -1.789 18.189 1.00 96.38 159 LYS A CA 1
ATOM 1269 C C . LYS A 1 159 ? -18.353 -1.054 16.862 1.00 96.38 159 LYS A C 1
ATOM 1271 O O . LYS A 1 159 ? -19.418 -1.178 16.260 1.00 96.38 159 LYS A O 1
ATOM 1276 N N . SER A 1 160 ? -17.400 -0.218 16.457 1.00 96.81 160 SER A N 1
ATOM 1277 C CA . SER A 1 160 ? -17.497 0.571 15.229 1.00 96.81 160 SER A CA 1
ATOM 1278 C C . SER A 1 160 ? -17.366 -0.319 13.995 1.00 96.81 160 SER A C 1
ATOM 1280 O O . SER A 1 160 ? -16.681 -1.335 14.035 1.00 96.81 160 SER A O 1
ATOM 1282 N N . LYS A 1 161 ? -17.989 0.085 12.886 1.00 97.25 161 LYS A N 1
ATOM 1283 C CA . LYS A 1 161 ? -17.881 -0.602 11.592 1.00 97.25 161 LYS A CA 1
ATOM 1284 C C . LYS A 1 161 ? -16.812 0.056 10.724 1.00 97.25 161 LYS A C 1
ATOM 1286 O O . LYS A 1 161 ? -16.689 1.279 10.755 1.00 97.25 161 LYS A O 1
ATOM 1291 N N . ILE A 1 162 ? -16.078 -0.731 9.943 1.00 97.81 162 ILE A N 1
ATOM 1292 C CA . ILE A 1 162 ? -15.136 -0.223 8.937 1.00 97.81 162 ILE A CA 1
ATOM 1293 C C . ILE A 1 162 ? -15.925 0.372 7.765 1.00 97.81 162 ILE A C 1
ATOM 1295 O O . ILE A 1 162 ? -16.813 -0.281 7.224 1.00 97.81 162 ILE A O 1
ATOM 1299 N N . GLN A 1 163 ? -15.596 1.604 7.378 1.00 97.06 163 GLN A N 1
ATOM 1300 C CA . GLN A 1 163 ? -16.218 2.305 6.248 1.00 97.06 163 GLN A CA 1
ATOM 1301 C C . GLN A 1 163 ? -15.292 2.337 5.031 1.00 97.06 163 GLN A C 1
ATOM 1303 O O . GLN A 1 163 ? -15.732 2.166 3.897 1.00 97.06 163 GLN A O 1
ATOM 1308 N N . LYS A 1 164 ? -13.993 2.553 5.259 1.00 97.62 164 LYS A N 1
ATOM 1309 C CA . LYS A 1 164 ? -12.998 2.691 4.193 1.00 97.62 164 LYS A CA 1
ATOM 1310 C C . LYS A 1 164 ? -11.611 2.311 4.699 1.00 97.62 164 LYS A C 1
ATOM 1312 O O . LYS A 1 164 ? -11.256 2.645 5.827 1.00 97.62 164 LYS A O 1
ATOM 1317 N N . ILE A 1 165 ? -10.825 1.640 3.867 1.00 98.00 165 ILE A N 1
ATOM 1318 C CA . ILE A 1 165 ? -9.448 1.237 4.165 1.00 98.00 165 ILE A CA 1
ATOM 1319 C C . ILE A 1 165 ? -8.536 1.844 3.099 1.00 98.00 165 ILE A C 1
ATOM 1321 O O . ILE A 1 165 ? -8.757 1.649 1.906 1.00 98.00 165 ILE A O 1
ATOM 1325 N N . LEU A 1 166 ? -7.526 2.596 3.527 1.00 98.00 166 LEU A N 1
ATOM 1326 C CA . LEU A 1 166 ? -6.443 3.087 2.677 1.00 98.00 166 LEU A CA 1
ATOM 1327 C C . LEU A 1 166 ? -5.209 2.282 3.045 1.00 98.00 166 LEU A C 1
ATOM 1329 O O . LEU A 1 166 ? -4.795 2.343 4.196 1.00 98.00 166 LEU A O 1
ATOM 1333 N N . LEU A 1 167 ? -4.632 1.545 2.108 1.00 97.88 167 LEU A N 1
ATOM 1334 C CA . LEU A 1 167 ? -3.423 0.758 2.324 1.00 97.88 167 LEU A CA 1
ATOM 1335 C C . LEU A 1 167 ? -2.314 1.295 1.432 1.00 97.88 167 LEU A C 1
ATOM 1337 O O . LEU A 1 167 ? -2.540 1.572 0.257 1.00 97.88 167 LEU A O 1
ATOM 1341 N N . SER A 1 168 ? -1.112 1.396 1.979 1.00 97.06 168 SER A N 1
ATOM 1342 C CA . SER A 1 168 ? 0.100 1.665 1.228 1.00 97.06 168 SER A CA 1
ATOM 1343 C C . SER A 1 168 ? 1.085 0.526 1.447 1.00 97.06 168 SER A C 1
ATOM 1345 O O . SER A 1 168 ? 1.474 0.240 2.575 1.00 97.06 168 SER A O 1
ATOM 1347 N N . LEU A 1 169 ? 1.443 -0.143 0.360 1.00 97.12 169 LEU A N 1
ATOM 1348 C CA . LEU A 1 169 ? 2.489 -1.148 0.307 1.00 97.12 169 LEU A CA 1
ATOM 1349 C C . LEU A 1 169 ? 3.835 -0.433 0.232 1.00 97.12 169 LEU A C 1
ATOM 1351 O O . LEU A 1 169 ? 4.089 0.295 -0.727 1.00 97.12 169 LEU A O 1
ATOM 1355 N N . GLN A 1 170 ? 4.663 -0.624 1.253 1.00 95.75 170 GLN A N 1
ATOM 1356 C CA . GLN A 1 170 ? 5.959 0.029 1.404 1.00 95.75 170 GLN A CA 1
ATOM 1357 C C . GLN A 1 170 ? 6.974 -0.962 1.972 1.00 95.75 170 GLN A C 1
ATOM 1359 O O . GLN A 1 170 ? 6.601 -1.961 2.590 1.00 95.75 170 GLN A O 1
ATOM 1364 N N . LYS A 1 171 ? 8.259 -0.663 1.799 1.00 95.19 171 LYS A N 1
ATOM 1365 C CA . LYS A 1 171 ? 9.336 -1.390 2.467 1.00 95.19 171 LYS A CA 1
ATOM 1366 C C . LYS A 1 171 ? 9.800 -0.597 3.684 1.00 95.19 171 LYS A C 1
ATOM 1368 O O . LYS A 1 171 ? 10.116 0.583 3.563 1.00 95.19 171 LYS A O 1
ATOM 1373 N N . LEU A 1 172 ? 9.794 -1.229 4.852 1.00 93.00 172 LEU A N 1
ATOM 1374 C CA . LEU A 1 172 ? 10.208 -0.638 6.122 1.00 93.00 172 LEU A CA 1
ATOM 1375 C C . LEU A 1 172 ? 11.153 -1.609 6.827 1.00 93.00 172 LEU A C 1
ATOM 1377 O O . LEU A 1 172 ? 10.777 -2.751 7.079 1.00 93.00 172 LEU A O 1
ATOM 1381 N N . GLU A 1 173 ? 12.370 -1.163 7.149 1.00 91.19 173 GLU A N 1
ATOM 1382 C CA . GLU A 1 173 ? 13.398 -2.004 7.789 1.00 91.19 173 GLU A CA 1
ATOM 1383 C C . GLU A 1 173 ? 13.627 -3.330 7.038 1.00 91.19 173 GLU A C 1
ATOM 1385 O O . GLU A 1 173 ? 13.608 -4.405 7.638 1.00 91.19 173 GLU A O 1
ATOM 1390 N N . GLU A 1 174 ? 13.786 -3.266 5.710 1.00 92.94 174 GLU A N 1
ATOM 1391 C CA . GLU A 1 174 ? 13.955 -4.436 4.831 1.00 92.94 174 GLU A CA 1
ATOM 1392 C C . GLU A 1 174 ? 12.749 -5.396 4.761 1.00 92.94 174 GLU A C 1
ATOM 1394 O O . GLU A 1 174 ? 12.839 -6.451 4.130 1.00 92.94 174 GLU A O 1
ATOM 1399 N N . ARG A 1 175 ? 11.604 -5.041 5.357 1.00 94.44 175 ARG A N 1
ATOM 1400 C CA . ARG A 1 175 ? 10.373 -5.843 5.336 1.00 94.44 175 ARG A CA 1
ATOM 1401 C C . ARG A 1 175 ? 9.298 -5.190 4.484 1.00 94.44 175 ARG A C 1
ATOM 1403 O 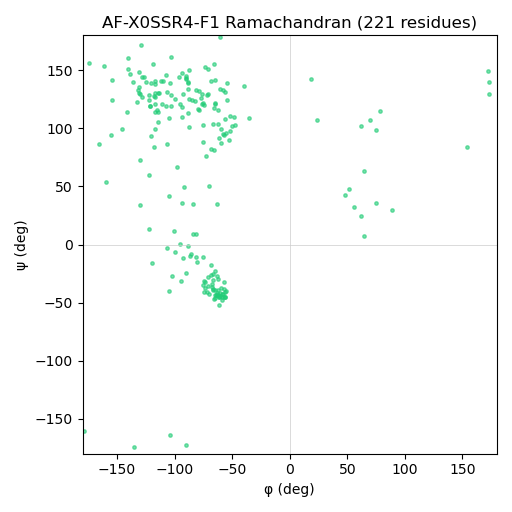O . ARG A 1 175 ? 9.103 -3.979 4.545 1.00 94.44 175 ARG A O 1
ATOM 1410 N N . ASP A 1 176 ? 8.564 -6.005 3.736 1.00 96.50 176 ASP A N 1
ATOM 1411 C CA . ASP A 1 176 ? 7.391 -5.544 2.997 1.00 96.50 176 ASP A CA 1
ATOM 1412 C C . ASP A 1 176 ? 6.202 -5.415 3.966 1.00 96.50 176 ASP A C 1
ATOM 1414 O O . ASP A 1 176 ? 5.739 -6.396 4.560 1.00 96.50 176 ASP A O 1
ATOM 1418 N N . VAL A 1 177 ? 5.722 -4.185 4.150 1.00 97.12 177 VAL A N 1
ATOM 1419 C CA . VAL A 1 177 ? 4.685 -3.820 5.122 1.00 97.12 177 VAL A CA 1
ATOM 1420 C C . VAL A 1 177 ? 3.537 -3.106 4.410 1.00 97.12 177 VAL A C 1
ATOM 1422 O O . VAL A 1 177 ? 3.739 -2.256 3.543 1.00 97.12 177 VAL A O 1
ATOM 1425 N N . LEU A 1 178 ? 2.305 -3.420 4.807 1.00 97.62 178 LEU A N 1
ATOM 1426 C CA . LEU A 1 178 ? 1.124 -2.633 4.465 1.00 97.62 178 LEU A CA 1
ATOM 1427 C C . LEU A 1 178 ? 0.842 -1.636 5.586 1.00 97.62 178 LEU A C 1
ATOM 1429 O O . LEU A 1 178 ? 0.399 -2.009 6.673 1.00 97.62 178 LEU A O 1
ATOM 1433 N N . VAL A 1 179 ? 1.076 -0.360 5.301 1.00 97.88 179 VAL A N 1
ATOM 1434 C CA . VAL A 1 179 ? 0.716 0.758 6.172 1.00 97.88 179 VAL A CA 1
ATOM 1435 C C . VAL A 1 179 ? -0.703 1.191 5.829 1.00 97.88 179 VAL A C 1
ATOM 1437 O O . VAL A 1 179 ? -0.982 1.684 4.738 1.00 97.88 179 VAL A O 1
ATOM 1440 N N . GLY A 1 180 ? -1.620 0.980 6.761 1.00 97.75 180 GLY A N 1
ATOM 1441 C CA . GLY A 1 180 ? -3.045 1.189 6.598 1.00 97.75 180 GLY A CA 1
ATOM 1442 C C . GLY A 1 180 ? -3.594 2.342 7.430 1.00 97.75 180 GLY A C 1
ATOM 1443 O O . GLY A 1 180 ? -3.249 2.520 8.595 1.00 97.75 180 GLY A O 1
ATOM 1444 N N . THR A 1 181 ? -4.515 3.105 6.850 1.00 97.88 181 THR A N 1
ATOM 1445 C CA . THR A 1 181 ? -5.438 3.979 7.580 1.00 97.88 181 THR A CA 1
ATOM 1446 C C . THR A 1 181 ? -6.861 3.474 7.372 1.00 97.88 181 THR A C 1
ATOM 1448 O O . THR A 1 181 ? -7.378 3.474 6.255 1.00 97.88 181 THR A O 1
ATOM 1451 N N . VAL A 1 182 ? -7.499 3.044 8.455 1.00 98.06 182 VAL A N 1
ATOM 1452 C CA . VAL A 1 182 ? -8.863 2.511 8.472 1.00 98.06 182 VAL A CA 1
ATOM 1453 C C . VAL A 1 182 ? -9.799 3.577 9.020 1.00 98.06 182 VAL A C 1
ATOM 1455 O O . VAL A 1 182 ? -9.668 4.008 10.165 1.00 98.06 182 VAL A O 1
ATOM 1458 N N . PHE 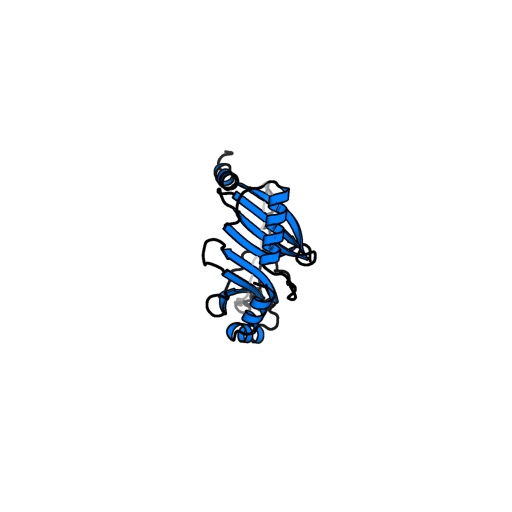A 1 183 ? -10.770 3.988 8.218 1.00 96.94 183 PHE A N 1
ATOM 1459 C CA . PHE A 1 183 ? -11.858 4.855 8.643 1.00 96.94 183 PHE A CA 1
ATOM 1460 C C . PHE A 1 183 ? -12.988 3.998 9.200 1.00 96.94 183 PHE A C 1
ATOM 1462 O O . PHE A 1 183 ? -13.478 3.085 8.529 1.00 96.94 183 PHE A O 1
ATOM 1469 N N . ILE A 1 184 ? -13.401 4.298 10.428 1.00 97.00 184 ILE A N 1
ATOM 1470 C CA . ILE A 1 184 ? -14.468 3.584 11.129 1.00 97.00 184 ILE A CA 1
ATOM 1471 C C . ILE A 1 184 ? -15.627 4.529 11.453 1.00 97.00 184 ILE A C 1
ATOM 1473 O O . ILE A 1 184 ? -15.450 5.738 11.623 1.00 97.00 184 ILE A O 1
ATOM 1477 N N . SER A 1 185 ? -16.822 3.963 11.604 1.00 95.81 185 SER A N 1
ATOM 1478 C CA . SER A 1 185 ? -18.032 4.706 11.951 1.00 95.81 185 SER A CA 1
ATOM 1479 C C . SER A 1 185 ? -17.841 5.539 13.226 1.00 95.81 185 SER A C 1
ATOM 1481 O O . SER A 1 185 ? -17.294 5.045 14.219 1.00 95.81 185 SER A O 1
ATOM 1483 N N . GLY A 1 186 ? -18.362 6.769 13.225 1.00 92.31 186 GLY A N 1
ATOM 1484 C CA . GLY A 1 186 ? -18.266 7.688 14.365 1.00 92.31 186 GLY A CA 1
ATOM 1485 C C . GLY A 1 186 ? -17.010 8.567 14.368 1.00 92.31 186 GLY A C 1
ATOM 1486 O O . GLY A 1 186 ? -16.546 8.936 15.443 1.00 92.31 186 GLY A O 1
ATOM 1487 N N . LEU A 1 187 ? -16.469 8.905 13.186 1.00 88.69 187 LEU A N 1
ATOM 1488 C CA . LEU A 1 187 ? -15.292 9.778 12.999 1.00 88.69 187 LEU A CA 1
ATOM 1489 C C . LEU A 1 187 ? -13.994 9.234 13.627 1.00 88.69 187 LEU A C 1
ATOM 1491 O O . LEU A 1 187 ? -13.084 9.996 13.967 1.00 88.69 187 LEU A O 1
ATOM 1495 N N . GLY A 1 188 ? -13.907 7.915 13.797 1.00 94.00 188 GLY A N 1
ATOM 1496 C CA . GLY A 1 188 ? -12.694 7.256 14.267 1.00 94.00 188 GLY A CA 1
ATOM 1497 C C . GLY A 1 188 ? -11.759 6.914 13.110 1.00 94.00 188 GLY A C 1
ATOM 1498 O O . GLY A 1 188 ? -12.204 6.634 11.996 1.00 94.00 188 GLY A O 1
ATOM 1499 N N . MET A 1 189 ? -10.461 6.892 13.396 1.00 96.50 189 MET A N 1
ATOM 1500 C CA . MET A 1 189 ? -9.440 6.379 12.489 1.00 96.50 189 MET A CA 1
ATOM 1501 C C . MET A 1 189 ? -8.571 5.364 13.224 1.00 96.50 189 MET A C 1
ATOM 1503 O O . MET A 1 189 ? -8.279 5.525 14.409 1.00 96.50 189 MET A O 1
ATOM 1507 N N . LEU A 1 190 ? -8.137 4.331 12.517 1.00 97.56 190 LEU A N 1
ATOM 1508 C CA . LEU A 1 190 ? -7.123 3.398 12.989 1.00 97.56 190 LEU A CA 1
ATOM 1509 C C . LEU A 1 190 ? -5.930 3.500 12.052 1.00 97.56 190 LEU A C 1
ATOM 1511 O O . LEU A 1 190 ? -6.101 3.444 10.835 1.00 97.56 190 LEU A O 1
ATOM 1515 N N . LYS A 1 191 ? -4.734 3.649 12.607 1.00 97.62 191 LYS A N 1
ATOM 1516 C CA . LYS A 1 191 ? -3.501 3.374 11.880 1.00 97.62 191 LYS A CA 1
ATOM 1517 C C . LYS A 1 191 ? -3.108 1.937 12.163 1.00 97.62 191 LYS A C 1
ATOM 1519 O O . LYS A 1 191 ? -3.107 1.524 13.319 1.00 97.62 191 LYS A O 1
ATOM 1524 N N . VAL A 1 192 ? -2.836 1.183 11.112 1.00 98.25 192 VAL A N 1
ATOM 1525 C CA . VAL A 1 192 ? -2.471 -0.227 11.210 1.00 98.25 192 VAL A CA 1
ATOM 1526 C C . VAL A 1 192 ? -1.230 -0.474 10.373 1.00 98.25 192 VAL A C 1
ATOM 1528 O O . VAL A 1 192 ? -1.173 -0.016 9.241 1.00 98.25 192 VAL A O 1
ATOM 1531 N N . ASN A 1 193 ? -0.260 -1.213 10.896 1.00 98.12 193 ASN A N 1
ATOM 1532 C CA . ASN A 1 193 ? 0.841 -1.740 10.093 1.00 98.12 193 ASN A CA 1
ATOM 1533 C C . ASN A 1 193 ? 0.710 -3.257 10.054 1.00 98.12 193 ASN A C 1
ATOM 1535 O O . ASN A 1 193 ? 0.529 -3.889 11.096 1.00 98.12 193 ASN A O 1
ATOM 1539 N N . ILE A 1 194 ? 0.775 -3.838 8.861 1.00 97.75 194 ILE A N 1
ATOM 1540 C CA . ILE A 1 194 ? 0.624 -5.277 8.649 1.00 97.75 194 ILE A CA 1
ATOM 1541 C C . ILE A 1 194 ? 1.884 -5.791 7.970 1.00 97.75 194 ILE A C 1
ATOM 1543 O O . ILE A 1 194 ? 2.212 -5.365 6.864 1.00 97.75 194 ILE A O 1
ATOM 1547 N N . ASP A 1 195 ? 2.582 -6.706 8.631 1.00 96.56 195 ASP A N 1
ATOM 1548 C CA . ASP A 1 195 ? 3.705 -7.427 8.037 1.00 96.56 195 ASP A CA 1
ATOM 1549 C C . ASP A 1 195 ? 3.154 -8.477 7.066 1.00 96.56 195 ASP A C 1
ATOM 1551 O O . ASP A 1 195 ? 2.338 -9.320 7.455 1.00 96.56 195 ASP A O 1
ATOM 1555 N N . ILE A 1 196 ? 3.556 -8.400 5.795 1.00 95.00 196 ILE A N 1
ATOM 1556 C CA . ILE A 1 196 ? 2.994 -9.247 4.737 1.00 95.00 196 ILE A CA 1
ATOM 1557 C C . ILE A 1 196 ? 3.537 -10.673 4.819 1.00 95.00 196 ILE A C 1
ATOM 1559 O O . ILE A 1 196 ? 2.802 -11.622 4.544 1.00 95.00 196 ILE A O 1
ATOM 1563 N N . ALA A 1 197 ? 4.798 -10.835 5.221 1.00 93.69 197 ALA A N 1
ATOM 1564 C CA . ALA A 1 197 ? 5.426 -12.145 5.337 1.00 93.69 197 ALA A CA 1
ATOM 1565 C C . ALA A 1 197 ? 4.826 -12.932 6.506 1.00 93.69 197 ALA A C 1
ATOM 1567 O O . ALA A 1 197 ? 4.526 -14.119 6.381 1.00 93.69 197 ALA A O 1
ATOM 1568 N N . GLU A 1 198 ? 4.614 -12.257 7.635 1.00 95.88 198 GLU A N 1
ATOM 1569 C CA . GLU A 1 198 ? 4.047 -12.871 8.833 1.00 95.88 198 GLU A CA 1
ATOM 1570 C C . GLU A 1 198 ? 2.510 -12.872 8.862 1.00 95.88 198 GLU A C 1
ATOM 1572 O O . GLU A 1 198 ? 1.916 -13.510 9.732 1.00 95.88 198 GLU A O 1
ATOM 1577 N N . LYS A 1 199 ? 1.858 -12.152 7.937 1.00 95.75 199 LYS A N 1
ATOM 1578 C CA . LYS A 1 199 ? 0.401 -11.934 7.892 1.00 95.75 199 LYS A CA 1
ATOM 1579 C C . LYS A 1 199 ? -0.174 -11.500 9.249 1.00 95.75 199 LYS A C 1
ATOM 1581 O O . LYS A 1 199 ? -1.224 -11.977 9.683 1.00 95.75 199 LYS A O 1
ATOM 1586 N N . LYS A 1 200 ? 0.522 -10.593 9.943 1.00 97.06 200 LYS A N 1
ATOM 1587 C CA . LYS A 1 200 ? 0.153 -10.122 11.290 1.00 97.06 200 LYS A CA 1
ATOM 1588 C C . LYS A 1 200 ? 0.163 -8.601 11.384 1.00 97.06 200 LYS A C 1
ATOM 1590 O O . LYS A 1 200 ? 0.982 -7.934 10.756 1.00 97.06 200 LYS A O 1
ATOM 1595 N N . ILE A 1 201 ? -0.709 -8.061 12.231 1.00 98.06 201 ILE A N 1
ATOM 1596 C CA . ILE A 1 201 ? -0.685 -6.641 12.594 1.00 98.06 201 ILE A CA 1
ATOM 1597 C C . ILE A 1 201 ? 0.486 -6.410 13.558 1.00 98.06 201 ILE A C 1
ATOM 1599 O O . ILE A 1 201 ? 0.535 -7.016 14.629 1.00 98.06 201 ILE A O 1
ATOM 1603 N N . THR A 1 202 ? 1.429 -5.554 13.171 1.00 97.69 202 THR A N 1
ATOM 1604 C CA . THR A 1 202 ? 2.601 -5.172 13.974 1.00 97.69 202 THR A CA 1
ATOM 1605 C C . THR A 1 202 ? 2.374 -3.895 14.773 1.00 97.69 202 THR A C 1
ATOM 1607 O O . THR A 1 202 ? 2.905 -3.779 15.873 1.00 97.69 202 THR A O 1
ATOM 1610 N N . ASP A 1 203 ? 1.559 -2.975 14.257 1.00 97.94 203 ASP A N 1
ATOM 1611 C CA . ASP A 1 203 ? 1.153 -1.748 14.944 1.00 97.94 203 ASP A CA 1
ATOM 1612 C C . ASP A 1 203 ? -0.349 -1.514 14.768 1.00 97.94 203 ASP A C 1
ATOM 1614 O O . ASP A 1 203 ? -0.902 -1.760 13.693 1.00 97.94 203 ASP A O 1
ATOM 1618 N N . PHE A 1 204 ? -1.013 -1.065 15.830 1.00 97.94 204 PHE A N 1
ATOM 1619 C CA . PHE A 1 204 ? -2.447 -0.788 15.838 1.00 97.94 204 PHE A CA 1
ATOM 1620 C C . PHE A 1 204 ? -2.725 0.409 16.746 1.00 97.94 204 PHE A C 1
ATOM 1622 O O . PHE A 1 204 ? -2.799 0.284 17.968 1.00 97.94 204 PHE A O 1
ATOM 1629 N N . GLU A 1 205 ? -2.891 1.583 16.146 1.00 97.38 205 GLU A N 1
ATOM 1630 C CA . GLU A 1 205 ? -3.089 2.838 16.861 1.00 97.38 205 GLU A CA 1
ATOM 1631 C C . GLU A 1 205 ? -4.467 3.427 16.546 1.00 97.38 205 GLU A C 1
ATOM 1633 O O . GLU A 1 205 ? -4.788 3.770 15.405 1.00 97.38 205 GLU A O 1
ATOM 1638 N N . LYS A 1 206 ? -5.286 3.627 17.578 1.00 96.44 206 LYS A N 1
ATOM 1639 C CA . LYS A 1 206 ? -6.551 4.353 17.450 1.00 96.44 206 LYS A CA 1
ATOM 1640 C C . LYS A 1 206 ? -6.302 5.858 17.522 1.00 96.44 206 LYS A C 1
ATOM 1642 O O . LYS A 1 206 ? -5.827 6.357 18.537 1.00 96.44 206 LYS A O 1
ATOM 1647 N N . LYS A 1 207 ? -6.720 6.598 16.494 1.00 94.88 207 LYS A N 1
ATOM 1648 C CA . LYS A 1 207 ? -6.712 8.066 16.484 1.00 94.88 207 LYS A CA 1
ATOM 1649 C C . LYS A 1 207 ? -8.122 8.632 16.358 1.00 94.88 207 LYS A C 1
ATOM 1651 O O . LYS A 1 207 ? -8.955 8.137 15.600 1.00 94.88 207 LYS A O 1
ATOM 1656 N N . SER A 1 208 ? -8.388 9.713 17.084 1.00 90.56 208 SER A N 1
A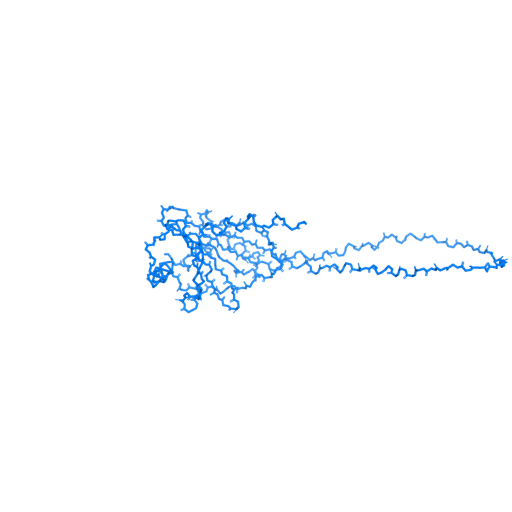TOM 1657 C CA . SER A 1 208 ? -9.593 10.516 16.878 1.00 90.56 208 SER A CA 1
ATOM 1658 C C . SER A 1 208 ? -9.331 11.583 15.818 1.00 90.56 208 SER A C 1
ATOM 1660 O O . SER A 1 208 ? -8.290 12.243 15.843 1.00 90.56 208 SER A O 1
ATOM 1662 N N . PHE A 1 209 ? -10.291 11.825 14.922 1.00 84.75 209 PHE A N 1
ATOM 1663 C CA . PHE A 1 209 ? -10.209 12.941 13.972 1.00 84.75 209 PHE A CA 1
ATOM 1664 C C . PHE A 1 209 ? -10.040 14.295 14.688 1.00 84.75 209 PHE A C 1
ATOM 1666 O O . PHE A 1 209 ? -9.320 15.179 14.223 1.00 84.75 209 PHE A O 1
ATOM 1673 N N . PHE A 1 210 ? -10.625 14.432 15.882 1.00 85.62 210 PHE A N 1
ATOM 1674 C CA . PHE A 1 210 ? -10.491 15.630 16.711 1.00 85.62 210 PHE A CA 1
ATOM 1675 C C . PHE A 1 210 ? -9.069 15.860 17.231 1.00 85.62 210 PHE A C 1
ATOM 1677 O O . PHE A 1 210 ? -8.673 17.013 17.399 1.00 85.62 210 PHE A O 1
ATOM 1684 N N . ASP A 1 211 ? -8.294 14.800 17.464 1.00 84.81 211 ASP A N 1
ATOM 1685 C CA . ASP A 1 211 ? -6.920 14.940 17.949 1.00 84.81 211 ASP A CA 1
ATOM 1686 C C . ASP A 1 211 ? -6.020 15.505 16.847 1.00 84.81 211 ASP A C 1
ATOM 1688 O O . ASP A 1 211 ? -5.197 16.377 17.117 1.00 84.81 211 ASP A O 1
ATOM 1692 N N . MET A 1 212 ? -6.256 15.128 15.583 1.00 82.62 212 MET A N 1
ATOM 1693 C CA . MET A 1 212 ? -5.556 15.727 14.438 1.00 82.62 212 MET A CA 1
ATOM 1694 C C . MET A 1 212 ? -5.918 17.207 14.244 1.00 82.62 212 MET A C 1
ATOM 1696 O O . MET A 1 212 ? -5.037 18.018 13.964 1.00 82.62 212 MET A O 1
ATOM 1700 N N . LEU A 1 213 ? -7.184 17.589 14.452 1.00 83.88 213 LEU A N 1
ATOM 1701 C CA . LEU A 1 213 ? -7.623 18.989 14.350 1.00 83.88 213 LEU A CA 1
ATOM 1702 C C . LEU A 1 213 ? -7.056 19.894 15.455 1.00 83.88 213 LEU A C 1
ATOM 1704 O O . LEU A 1 213 ? -6.939 21.102 15.260 1.00 83.88 213 LEU A O 1
ATOM 1708 N N . LYS A 1 214 ? -6.717 19.349 16.628 1.00 81.12 214 LYS A N 1
ATOM 1709 C CA . LYS A 1 214 ? -6.107 20.136 17.713 1.00 81.12 214 LYS A CA 1
ATOM 1710 C C . LYS A 1 214 ? -4.646 20.483 17.426 1.00 81.12 214 LYS A C 1
ATOM 1712 O O . LYS A 1 214 ? -4.203 21.568 17.797 1.00 81.12 214 LYS A O 1
ATOM 1717 N N . VAL A 1 215 ? -3.920 19.612 16.722 1.00 75.06 215 VAL A N 1
ATOM 1718 C CA . VAL A 1 215 ? -2.492 19.800 16.404 1.00 75.06 215 VAL A CA 1
ATOM 1719 C C . VAL A 1 215 ? -2.248 21.036 15.525 1.00 75.06 215 VAL A C 1
ATOM 1721 O O . VAL A 1 215 ? -1.202 21.670 15.642 1.00 75.06 215 VAL A O 1
ATOM 1724 N N . THR A 1 216 ? -3.219 21.458 14.710 1.00 65.62 216 THR A N 1
ATOM 1725 C CA . THR A 1 216 ? -3.070 22.632 13.832 1.00 65.62 216 THR A CA 1
ATOM 1726 C C . THR A 1 216 ? -3.276 23.979 14.528 1.00 65.62 216 THR A C 1
ATOM 1728 O O . THR A 1 216 ? -2.860 24.997 13.983 1.00 65.62 216 THR A O 1
ATOM 1731 N N . LYS A 1 217 ? -3.856 24.028 15.738 1.00 67.75 217 LYS A N 1
ATOM 1732 C CA . LYS A 1 217 ? -4.110 25.301 16.448 1.00 67.75 217 LYS A CA 1
ATOM 1733 C C . LYS A 1 217 ? -2.998 25.735 17.413 1.00 67.75 217 LYS A C 1
ATOM 1735 O O . LYS A 1 217 ? -3.034 26.867 17.879 1.00 67.75 217 LYS A O 1
ATOM 1740 N N . GLY A 1 218 ? -2.026 24.872 17.719 1.00 59.47 218 GLY A N 1
ATOM 1741 C CA . GLY A 1 218 ? -1.105 25.076 18.849 1.00 59.47 218 GLY A CA 1
ATOM 1742 C C . GLY A 1 218 ? 0.294 25.631 18.549 1.00 59.47 218 GLY A C 1
ATOM 1743 O O . GLY A 1 218 ? 1.019 25.901 19.494 1.00 59.47 218 GLY A O 1
ATOM 1744 N N . LYS A 1 219 ? 0.712 25.795 17.285 1.00 55.69 219 LYS A N 1
ATOM 1745 C CA . LYS A 1 219 ? 2.107 26.176 16.947 1.00 55.69 219 LYS A CA 1
ATOM 1746 C C . LYS A 1 219 ? 2.336 27.657 16.614 1.00 55.69 219 LYS A C 1
ATOM 1748 O O . LYS A 1 219 ? 3.406 28.013 16.138 1.00 55.69 219 LYS A O 1
ATOM 1753 N N . GLY A 1 220 ? 1.359 28.523 16.868 1.00 64.12 220 GLY A N 1
ATOM 1754 C CA . GLY A 1 220 ? 1.496 29.963 16.651 1.00 64.12 220 GLY A CA 1
ATOM 1755 C C . GLY A 1 220 ? 1.357 30.739 17.952 1.00 64.12 220 GLY A C 1
ATOM 1756 O O . GLY A 1 220 ? 0.244 31.165 18.244 1.00 64.12 220 GLY A O 1
ATOM 1757 N N . LYS A 1 221 ? 2.453 30.869 18.715 1.00 56.62 221 LYS A N 1
ATOM 1758 C CA . LYS A 1 221 ? 2.808 31.965 19.650 1.00 56.62 221 LYS A CA 1
ATOM 1759 C C . LYS A 1 221 ? 3.743 31.455 20.752 1.00 56.62 221 LYS A C 1
ATOM 1761 O O . LYS A 1 221 ? 3.304 31.143 21.852 1.00 56.62 221 LYS A O 1
ATOM 1766 N N . GLU A 1 222 ? 5.030 31.425 20.443 1.00 57.91 222 GLU A N 1
ATOM 1767 C CA . GLU A 1 222 ? 6.059 31.828 21.402 1.00 57.91 222 GLU A CA 1
ATOM 1768 C C . GLU A 1 222 ? 6.789 32.996 20.725 1.00 57.91 222 GLU A C 1
ATOM 1770 O O . GLU A 1 222 ? 7.632 32.790 19.855 1.00 57.91 222 GLU A O 1
ATOM 1775 N N . GLU A 1 223 ? 6.325 34.211 21.028 1.00 59.84 223 GLU A N 1
ATOM 1776 C CA . GLU A 1 223 ? 7.038 35.485 20.840 1.00 59.84 223 GLU A CA 1
ATOM 1777 C C . GLU A 1 223 ? 7.400 36.017 22.227 1.00 59.84 223 GLU A C 1
ATOM 1779 O O . GLU A 1 223 ? 6.527 35.912 23.125 1.00 59.84 223 GLU A O 1
#

pLDDT: mean 83.43, std 19.11, range [37.59, 98.31]

Secondary structure (DSSP, 8-state):
-BHHHHHHHHHH-HHHHHHHHH-TT-EEEEEEEEEESSSS--EEEEEEEEGGGSPPS--------------------------------------------S-----EEEEEESTTSSEEEEE----SSPPPPPPS----BHHHHHHHHHHHHHHTT--PPEEEEEEEEEEETTEEEEEEEEEETTTEEEEEEEETTTTEEEEEEEEEHHHHHHHTTSSS---

Solvent-accessible surface area (backbone atoms only — not comparable to full-atom values): 13761 Å² total; per-residue (Å²): 104,50,55,52,59,56,53,52,54,46,66,69,32,66,60,48,48,52,48,44,72,77,37,76,76,46,40,50,33,37,34,40,38,35,47,41,71,80,62,84,72,60,43,49,37,41,30,29,39,28,63,84,65,25,59,70,69,64,79,75,79,74,83,78,81,78,84,77,86,79,82,88,87,87,92,86,88,87,88,89,81,83,90,79,90,77,92,76,80,81,76,76,76,73,74,72,72,74,68,78,68,89,82,50,76,56,44,41,37,39,33,34,35,57,85,75,77,44,42,79,42,84,45,87,73,86,61,93,66,82,77,53,78,50,84,88,86,55,97,50,40,54,58,58,53,50,51,54,51,52,56,53,34,52,76,71,70,50,86,60,48,78,42,34,40,39,37,32,40,38,64,55,95,95,35,58,29,36,46,29,44,34,35,29,57,88,64,34,35,33,42,36,30,29,36,61,88,76,73,40,78,78,43,80,44,83,44,52,56,67,61,63,61,52,64,75,72,69,82,81,81,90,128

Sequence (223 aa):
MNLQFYLEKLHASENFKNFIKENPDAYLCSGFFVIDKEGKDNKQHFDFWVPSLSNPPNSVIEKSSLISKNSRCPIASPTPKNSSDDNSNDNTSKASAIKASDSERYGKIFSFQLEEGCRKVDIENLSSEVPEKISVNFDISFEEIEELINKKMEEEKMKSKIQKILLSLQKLEERDVLVGTVFISGLGMLKVNIDIAEKKITDFEKKSFFDMLKVTKGKGKEE